Protein AF-A0A4W5JLY2-F1 (afdb_monomer_lite)

pLDDT: mean 89.88, std 10.63, range [46.69, 98.62]

Foldseek 3Di:
DVVVVLVVLLVVLLVVLVVLLVVVVVVPDDDLQVNLVVLVVSLCVSLVVDPALPSNLSSLLSSLLSLLVSCVPDALQDPSSLVSLLVSLLSNQLSLLPDDLVVLVDPPNVVSLVSLVVSCVSNVSNVRPSSVVSNVQSVCRTLCNDPLLVCLLVVHDDDLVSLQVVCVVDDLVSLLSNLVVCVVVVVLSSSLSSLVSQCVHPVRVVPLSSLLSNLVSCVSVVVLVVSLVSLLPDDLVSLLVSLVVCVVPHDPVSSVSSLCSNLVNCVVVVNPPNNVSSDD

Structure (mmCIF, N/CA/C/O backbone):
data_AF-A0A4W5JLY2-F1
#
_entry.id   AF-A0A4W5JLY2-F1
#
loop_
_atom_site.group_PD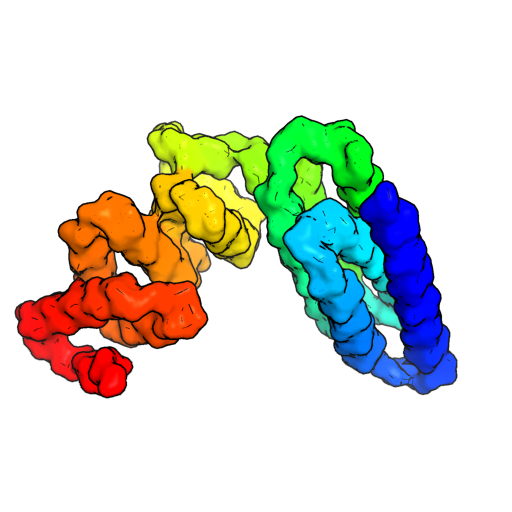B
_atom_site.id
_atom_site.type_symbol
_atom_site.label_atom_id
_atom_site.label_alt_id
_atom_site.label_comp_id
_atom_site.label_asym_id
_atom_site.label_entity_id
_atom_site.label_seq_id
_atom_site.pdbx_PDB_ins_code
_atom_site.Cartn_x
_atom_site.Cartn_y
_atom_site.Cartn_z
_atom_site.occupancy
_atom_site.B_iso_or_equiv
_atom_site.auth_seq_id
_atom_site.auth_comp_id
_atom_site.auth_asym_id
_atom_site.auth_atom_id
_atom_site.pdbx_PDB_model_num
ATOM 1 N N . MET A 1 1 ? 4.990 26.905 -14.737 1.00 46.69 1 MET A N 1
ATOM 2 C CA . MET A 1 1 ? 6.371 26.780 -14.214 1.00 46.69 1 MET A CA 1
ATOM 3 C C . MET A 1 1 ? 6.647 25.376 -13.681 1.00 46.69 1 MET A C 1
ATOM 5 O O . MET A 1 1 ? 7.629 24.805 -14.120 1.00 46.69 1 MET A O 1
ATOM 9 N N . ALA A 1 2 ? 5.760 24.778 -12.872 1.00 54.44 2 ALA A N 1
ATOM 10 C CA . ALA A 1 2 ? 5.936 23.411 -12.351 1.00 54.44 2 ALA A CA 1
ATOM 11 C C . ALA A 1 2 ? 5.952 22.284 -13.414 1.00 54.44 2 ALA A C 1
ATOM 13 O O . ALA A 1 2 ? 6.648 21.292 -13.234 1.00 54.44 2 ALA A O 1
ATOM 14 N N . GLU A 1 3 ? 5.225 22.417 -14.533 1.00 52.00 3 GLU A N 1
ATOM 15 C CA . GLU A 1 3 ? 5.226 21.377 -15.581 1.00 52.00 3 GLU A CA 1
ATOM 16 C C . GLU A 1 3 ? 6.574 21.248 -16.303 1.00 52.00 3 GLU A C 1
ATOM 18 O O . GLU A 1 3 ? 7.070 20.137 -16.447 1.00 52.00 3 GLU A O 1
ATOM 23 N N . GLY A 1 4 ? 7.206 22.365 -16.682 1.00 59.12 4 GLY A N 1
ATOM 24 C CA . GLY A 1 4 ? 8.502 22.340 -17.372 1.00 59.12 4 GLY A CA 1
ATOM 25 C C . GLY A 1 4 ? 9.659 21.863 -16.487 1.00 59.12 4 GLY A C 1
ATOM 26 O O . GLY A 1 4 ? 10.581 21.219 -16.972 1.00 59.12 4 GLY A O 1
ATOM 27 N N . GLU A 1 5 ? 9.593 22.134 -15.183 1.00 61.97 5 GLU A N 1
ATOM 28 C CA . GLU A 1 5 ? 10.567 21.642 -14.200 1.00 61.97 5 GLU A CA 1
ATOM 29 C C . GLU A 1 5 ? 10.391 20.139 -13.937 1.00 61.97 5 GLU A C 1
ATOM 31 O O . GLU A 1 5 ? 11.368 19.396 -13.879 1.00 61.97 5 GLU A O 1
ATOM 36 N N . SER A 1 6 ? 9.139 19.670 -13.881 1.00 65.50 6 SER A N 1
ATOM 37 C CA . SER A 1 6 ? 8.824 18.244 -13.781 1.00 65.50 6 SER A CA 1
ATOM 38 C C . SER A 1 6 ? 9.327 17.449 -14.982 1.00 65.50 6 SER A C 1
ATOM 40 O O . SER A 1 6 ? 9.791 16.327 -14.795 1.00 65.50 6 SER A O 1
ATOM 42 N N . ASP A 1 7 ? 9.222 17.989 -16.194 1.00 74.75 7 ASP A N 1
ATOM 43 C CA . ASP A 1 7 ? 9.614 17.259 -17.398 1.00 74.75 7 ASP A CA 1
ATOM 44 C C . ASP A 1 7 ? 11.154 17.159 -17.505 1.00 74.75 7 ASP A C 1
ATOM 46 O O . ASP A 1 7 ? 11.680 16.064 -17.716 1.00 74.75 7 ASP A O 1
ATOM 50 N N . LEU A 1 8 ? 11.886 18.242 -17.201 1.00 74.19 8 LEU A N 1
ATOM 51 C CA . LEU A 1 8 ? 13.358 18.245 -17.122 1.00 74.19 8 LEU A CA 1
ATOM 52 C C . LEU A 1 8 ? 13.903 17.254 -16.079 1.00 74.19 8 LEU A C 1
ATOM 54 O O . LEU A 1 8 ? 14.874 16.540 -16.336 1.00 74.19 8 LEU A O 1
ATOM 58 N N . GLU A 1 9 ? 13.272 17.182 -14.907 1.00 77.69 9 GLU A N 1
ATOM 59 C CA . GLU A 1 9 ? 13.649 16.225 -13.862 1.00 77.69 9 GLU A CA 1
ATOM 60 C C . GLU A 1 9 ? 13.391 14.773 -14.298 1.00 77.69 9 GLU A C 1
ATOM 62 O O . GLU A 1 9 ? 14.214 13.892 -14.038 1.00 77.69 9 GLU A O 1
ATOM 67 N N . THR A 1 10 ? 12.303 14.505 -15.032 1.00 83.06 10 THR A N 1
ATOM 68 C CA . THR A 1 10 ? 12.062 13.155 -15.569 1.00 83.06 10 THR A CA 1
ATOM 69 C C . THR A 1 10 ? 13.052 12.745 -16.658 1.00 83.06 10 THR A C 1
ATOM 71 O O . THR A 1 10 ? 13.355 11.556 -16.768 1.00 83.06 10 THR A O 1
ATOM 74 N N . ASP A 1 11 ? 13.583 13.691 -17.432 1.00 88.19 11 ASP A N 1
ATOM 75 C CA . ASP A 1 11 ? 14.614 13.410 -18.436 1.00 88.19 11 ASP A CA 1
ATOM 76 C C . ASP A 1 11 ? 15.971 13.131 -17.783 1.00 88.19 11 ASP A C 1
ATOM 78 O O . ASP A 1 11 ? 16.692 12.218 -18.193 1.00 88.19 11 ASP A O 1
ATOM 82 N N . ARG A 1 12 ? 16.291 13.844 -16.696 1.00 90.75 12 ARG A N 1
ATOM 83 C CA . ARG A 1 12 ? 17.472 13.549 -15.877 1.00 90.75 12 ARG A CA 1
ATOM 84 C C . ARG A 1 12 ? 17.417 12.137 -15.294 1.00 90.75 12 ARG A C 1
ATOM 86 O O . ARG A 1 12 ? 18.414 11.420 -15.353 1.00 90.75 12 ARG A O 1
ATOM 93 N N . LEU A 1 13 ? 16.267 11.732 -14.753 1.00 93.56 13 LEU A N 1
ATOM 94 C CA . LEU A 1 13 ? 16.073 10.368 -14.263 1.00 93.56 13 LEU A CA 1
ATOM 95 C C . LEU A 1 13 ? 16.274 9.332 -15.376 1.00 93.56 13 LEU A C 1
ATOM 97 O O . LEU A 1 13 ? 16.922 8.317 -15.139 1.00 93.56 13 LEU A O 1
ATOM 101 N N . GLU A 1 14 ? 15.727 9.563 -16.576 1.00 92.62 14 GLU A N 1
ATOM 102 C CA . GLU A 1 14 ? 15.905 8.636 -17.705 1.00 92.62 14 GLU A CA 1
ATOM 103 C C . GLU A 1 14 ? 17.389 8.439 -18.022 1.00 92.62 14 GLU A C 1
ATOM 105 O O . GLU A 1 14 ? 17.839 7.297 -18.097 1.00 92.62 14 GLU A O 1
ATOM 110 N N . LEU A 1 15 ? 18.168 9.522 -18.089 1.00 93.12 15 LEU A N 1
ATOM 111 C CA . LEU A 1 15 ? 19.606 9.447 -18.348 1.00 93.12 15 LEU A CA 1
ATOM 112 C C . LEU A 1 15 ? 20.362 8.662 -17.261 1.00 93.12 15 LEU A C 1
ATOM 114 O O . LEU A 1 15 ? 21.210 7.824 -17.577 1.00 93.12 15 LEU A O 1
ATOM 118 N N . GLU A 1 16 ? 20.064 8.911 -15.982 1.00 94.31 16 GLU A N 1
ATOM 119 C CA . GLU A 1 16 ? 20.691 8.204 -14.854 1.00 94.31 16 GLU A CA 1
ATOM 120 C C . GLU A 1 16 ? 20.346 6.699 -14.874 1.00 94.31 16 GLU A C 1
ATOM 122 O O . GLU A 1 16 ? 21.222 5.855 -14.671 1.00 94.31 16 GLU A O 1
ATOM 127 N N . LEU A 1 17 ? 19.097 6.344 -15.201 1.00 93.38 17 LEU A N 1
ATOM 128 C CA . LEU A 1 17 ? 18.647 4.953 -15.315 1.00 93.38 17 LEU A CA 1
ATOM 129 C C . LEU A 1 17 ? 19.216 4.229 -16.543 1.00 93.38 17 LEU A C 1
ATOM 131 O O . LEU A 1 17 ? 19.533 3.039 -16.460 1.00 93.38 17 LEU A O 1
ATOM 135 N N . GLU A 1 18 ? 19.353 4.916 -17.677 1.00 90.38 18 GLU A N 1
ATOM 136 C CA . GLU A 1 18 ? 19.996 4.374 -18.879 1.00 90.38 18 GLU A CA 1
ATOM 137 C C . GLU A 1 18 ? 21.483 4.122 -18.641 1.00 90.38 18 GLU A C 1
ATOM 139 O O . GLU A 1 18 ? 21.994 3.052 -18.973 1.00 90.38 18 GLU A O 1
ATOM 144 N N . THR A 1 19 ? 22.153 5.064 -17.980 1.00 90.50 19 THR A N 1
ATOM 145 C CA . THR A 1 19 ? 23.550 4.927 -17.563 1.00 90.50 19 THR A CA 1
ATOM 146 C C . THR A 1 19 ? 23.726 3.712 -16.648 1.00 90.50 19 THR A C 1
ATOM 148 O O . THR A 1 19 ? 24.573 2.858 -16.914 1.00 90.50 19 THR A O 1
ATOM 151 N N . LEU A 1 20 ? 22.874 3.571 -15.623 1.00 90.00 20 LEU A N 1
ATOM 152 C CA . LEU A 1 20 ? 22.865 2.408 -14.731 1.00 90.00 20 LEU A CA 1
ATOM 153 C C . LEU A 1 20 ? 22.683 1.091 -15.503 1.00 90.00 20 LEU A C 1
ATOM 155 O O . LEU A 1 20 ? 23.368 0.105 -15.221 1.00 90.00 20 LEU A O 1
ATOM 159 N N . TYR A 1 21 ? 21.775 1.066 -16.481 1.00 85.81 21 TYR A N 1
ATOM 160 C CA . TYR A 1 21 ? 21.529 -0.118 -17.301 1.00 85.81 21 TYR A CA 1
ATOM 161 C C . TYR A 1 21 ? 22.746 -0.505 -18.153 1.00 85.81 21 TYR A C 1
ATOM 163 O O . TYR A 1 21 ? 23.109 -1.681 -18.175 1.00 85.81 21 TYR A O 1
ATOM 171 N N . ILE A 1 22 ? 23.408 0.461 -18.801 1.00 84.88 22 ILE A N 1
ATOM 172 C CA . ILE A 1 22 ? 24.610 0.219 -19.617 1.00 84.88 22 ILE A CA 1
ATOM 173 C C . ILE A 1 22 ? 25.731 -0.373 -18.754 1.00 84.88 22 ILE A C 1
ATOM 175 O O . ILE A 1 22 ? 26.241 -1.448 -19.069 1.00 84.88 22 ILE A O 1
ATOM 179 N N . TYR A 1 23 ? 26.037 0.254 -17.612 1.00 80.25 23 TYR A N 1
ATOM 180 C CA . TYR A 1 23 ? 27.060 -0.245 -16.684 1.00 80.25 23 TYR A CA 1
ATOM 181 C C . TYR A 1 23 ? 26.763 -1.657 -16.168 1.00 80.25 23 TYR A C 1
ATOM 183 O O . TYR A 1 23 ? 27.670 -2.475 -16.016 1.00 80.25 23 TYR A O 1
ATOM 191 N N . SER A 1 24 ? 25.488 -1.960 -15.922 1.00 76.38 24 SER A N 1
ATOM 192 C CA . SER A 1 24 ? 25.065 -3.282 -15.451 1.00 76.38 24 SER A CA 1
ATOM 193 C C . SER A 1 24 ? 25.174 -4.363 -16.532 1.00 76.38 24 SER A C 1
ATOM 195 O O . SER A 1 24 ? 25.299 -5.543 -16.204 1.00 76.38 24 SER A O 1
ATOM 197 N N . ASN A 1 25 ? 25.112 -3.983 -17.812 1.00 70.25 25 ASN A N 1
ATOM 198 C CA . ASN A 1 25 ? 25.139 -4.912 -18.939 1.00 70.25 25 ASN A CA 1
ATOM 199 C C . ASN A 1 25 ? 26.569 -5.208 -19.432 1.00 70.25 25 ASN A C 1
ATOM 201 O O . ASN A 1 25 ? 26.859 -6.344 -19.806 1.00 70.25 25 ASN A O 1
ATOM 205 N N . ASP A 1 26 ? 27.478 -4.229 -19.369 1.00 64.31 26 ASP A N 1
ATOM 206 C CA . ASP A 1 26 ? 28.877 -4.390 -19.800 1.00 64.31 26 ASP A CA 1
ATOM 207 C C . ASP A 1 26 ? 29.695 -5.325 -18.882 1.00 64.31 26 ASP A C 1
ATOM 209 O O . ASP A 1 26 ? 30.667 -5.939 -19.322 1.00 64.31 26 ASP A O 1
ATOM 213 N N . ASN A 1 27 ? 29.273 -5.513 -17.626 1.00 57.69 27 ASN A N 1
ATOM 214 C CA . ASN A 1 27 ? 29.989 -6.317 -16.623 1.00 57.69 27 ASN A CA 1
ATOM 215 C C . ASN A 1 27 ? 29.629 -7.823 -16.584 1.00 57.69 27 ASN A C 1
ATOM 217 O O . ASN A 1 27 ? 30.070 -8.525 -15.681 1.00 57.69 27 ASN A O 1
ATOM 221 N N . CYS A 1 28 ? 28.891 -8.344 -17.574 1.00 50.62 28 CYS A N 1
ATOM 222 C CA . CYS A 1 28 ? 28.608 -9.773 -17.813 1.00 50.62 28 CYS A CA 1
ATOM 223 C C . CYS A 1 28 ? 28.054 -10.595 -16.608 1.00 50.62 28 CYS A C 1
ATOM 225 O O . CYS A 1 28 ? 28.766 -11.059 -15.722 1.00 50.62 28 CYS A O 1
ATOM 227 N N . SER A 1 29 ? 26.756 -10.924 -16.673 1.00 50.03 29 SER A N 1
ATOM 228 C CA . SER A 1 29 ? 26.028 -11.999 -15.948 1.00 50.03 29 SER A CA 1
ATOM 229 C C . SER A 1 29 ? 25.720 -11.883 -14.444 1.00 50.03 29 SER A C 1
ATOM 231 O O . SER A 1 29 ? 24.894 -12.653 -13.954 1.00 50.03 29 SER A O 1
ATOM 233 N N . VAL A 1 30 ? 26.246 -10.913 -13.701 1.00 55.66 30 VAL A N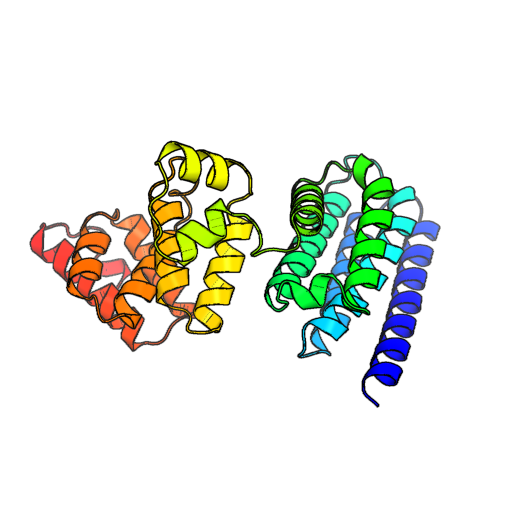 1
ATOM 234 C CA . VAL A 1 30 ? 25.866 -10.693 -12.290 1.00 55.66 30 VAL A CA 1
ATOM 235 C C . VAL A 1 30 ? 25.853 -9.179 -12.095 1.00 55.66 30 VAL A C 1
ATOM 237 O O . VAL A 1 30 ? 26.884 -8.554 -12.259 1.00 55.66 30 VAL A O 1
ATOM 240 N N . GLN A 1 31 ? 24.723 -8.497 -11.894 1.00 77.81 31 GLN A N 1
ATOM 241 C CA . GLN A 1 31 ? 24.113 -8.332 -10.575 1.00 77.81 31 GLN A CA 1
ATOM 242 C C . GLN A 1 31 ? 22.670 -7.777 -10.709 1.00 77.81 31 GLN A C 1
ATOM 244 O O . GLN A 1 31 ? 22.424 -6.591 -10.496 1.00 77.81 31 GLN A O 1
ATOM 249 N N . SER A 1 32 ? 21.663 -8.613 -10.992 1.00 88.31 32 SER A N 1
ATOM 250 C CA . SER A 1 32 ? 20.253 -8.156 -10.940 1.00 88.31 32 SER A CA 1
ATOM 251 C C . SER A 1 32 ? 19.895 -7.510 -9.593 1.00 88.31 32 SER A C 1
ATOM 253 O O . SER A 1 32 ? 19.085 -6.589 -9.540 1.00 88.31 32 SER A O 1
ATOM 255 N N . LYS A 1 33 ? 20.556 -7.953 -8.515 1.00 90.56 33 LYS A N 1
ATOM 256 C CA . LYS A 1 33 ? 20.482 -7.360 -7.178 1.00 90.56 33 LYS A CA 1
ATOM 257 C C . LYS A 1 33 ? 20.993 -5.919 -7.127 1.00 90.56 33 LYS A C 1
ATOM 259 O O . LYS A 1 33 ? 20.307 -5.074 -6.567 1.00 90.56 33 LYS A O 1
ATOM 264 N N . GLU A 1 34 ? 22.179 -5.656 -7.673 1.00 90.94 34 GLU A N 1
ATOM 265 C CA . GLU A 1 34 ? 22.791 -4.321 -7.651 1.00 90.94 34 GLU A CA 1
ATOM 266 C C . GLU A 1 34 ? 22.001 -3.368 -8.537 1.00 90.94 34 GLU A C 1
ATOM 268 O O . GLU A 1 34 ? 21.570 -2.326 -8.054 1.00 90.94 34 GLU A O 1
ATOM 273 N N . TYR A 1 35 ? 21.669 -3.793 -9.761 1.00 92.62 35 TYR A N 1
ATOM 274 C CA . TYR A 1 35 ? 20.807 -3.016 -10.648 1.00 92.62 35 TYR A CA 1
ATOM 275 C C . TYR A 1 35 ? 19.481 -2.653 -9.972 1.00 92.62 35 TYR A C 1
ATOM 277 O O . TYR A 1 35 ? 19.129 -1.481 -9.914 1.00 92.62 35 TYR A O 1
ATOM 285 N N . CYS A 1 36 ? 18.747 -3.631 -9.421 1.00 94.81 36 CYS A N 1
ATOM 286 C CA . CYS A 1 36 ? 17.454 -3.356 -8.787 1.00 94.81 36 CYS A CA 1
ATOM 287 C C . CYS A 1 36 ? 17.595 -2.501 -7.517 1.00 94.81 36 CYS A C 1
ATOM 289 O O . CYS A 1 36 ? 16.729 -1.673 -7.257 1.00 94.81 36 CYS A O 1
ATOM 291 N N . SER A 1 37 ? 18.667 -2.679 -6.737 1.00 94.38 37 SER A N 1
ATOM 292 C CA . SER A 1 37 ? 18.953 -1.847 -5.561 1.00 94.38 37 SER A CA 1
ATOM 293 C C . SER A 1 37 ? 19.187 -0.392 -5.957 1.00 94.38 37 SER A C 1
ATOM 295 O O . SER A 1 37 ? 18.512 0.498 -5.443 1.00 94.38 37 SER A O 1
ATOM 297 N N . GLU A 1 38 ? 20.117 -0.143 -6.880 1.00 95.00 38 GLU A N 1
ATOM 298 C CA . GLU A 1 38 ? 20.449 1.215 -7.317 1.00 95.00 38 GLU A CA 1
ATOM 299 C C . GLU A 1 38 ? 19.290 1.860 -8.076 1.00 95.00 38 GLU A C 1
ATOM 301 O O . GLU A 1 38 ? 18.998 3.035 -7.866 1.00 95.00 38 GLU A O 1
ATOM 306 N N . PHE A 1 39 ? 18.549 1.079 -8.866 1.00 96.31 39 PHE A N 1
ATOM 307 C CA . PHE A 1 39 ? 17.302 1.519 -9.480 1.00 96.31 39 PHE A CA 1
ATOM 308 C C . PHE A 1 39 ? 16.318 2.037 -8.423 1.00 96.31 39 PHE A C 1
ATOM 310 O O . PHE A 1 39 ? 15.844 3.165 -8.538 1.00 96.31 39 PHE A O 1
ATOM 317 N N . CYS A 1 40 ? 16.029 1.252 -7.378 1.00 96.75 40 CYS A N 1
ATOM 318 C CA . CYS A 1 40 ? 15.093 1.660 -6.330 1.00 96.75 40 CYS A CA 1
ATOM 319 C C . CYS A 1 40 ? 15.560 2.932 -5.611 1.00 96.75 40 CYS A C 1
ATOM 321 O O . CYS A 1 40 ? 14.752 3.839 -5.429 1.00 96.75 40 CYS A O 1
ATOM 323 N N . LYS A 1 41 ? 16.853 3.035 -5.270 1.00 96.25 41 LYS A N 1
ATOM 324 C CA . LYS A 1 41 ? 17.424 4.231 -4.624 1.00 96.25 41 LYS A CA 1
ATOM 325 C C . LYS A 1 41 ? 17.284 5.480 -5.489 1.00 96.25 41 LYS A C 1
ATOM 327 O O . LYS A 1 41 ? 16.894 6.531 -4.989 1.00 96.25 41 LYS A O 1
ATOM 332 N N . LEU A 1 42 ? 17.591 5.380 -6.785 1.00 96.56 42 LEU A N 1
ATOM 333 C CA . LEU A 1 42 ? 17.441 6.503 -7.711 1.00 96.56 42 LEU A CA 1
ATOM 334 C C . LEU A 1 42 ? 15.979 6.937 -7.794 1.00 96.56 42 LEU A C 1
ATOM 336 O O . LEU A 1 42 ? 15.679 8.118 -7.634 1.00 96.56 42 LEU A O 1
ATOM 340 N N . VAL A 1 43 ? 15.060 5.989 -7.987 1.00 97.00 43 VAL A N 1
ATOM 341 C CA . VAL A 1 43 ? 13.626 6.295 -8.045 1.00 97.00 43 VAL A CA 1
ATOM 342 C C . VAL A 1 43 ? 13.164 6.977 -6.760 1.00 97.00 43 VAL A C 1
ATOM 344 O O . VAL A 1 43 ? 12.516 8.014 -6.849 1.00 97.00 43 VAL A O 1
ATOM 347 N N . GLU A 1 44 ? 13.556 6.467 -5.592 1.00 96.12 44 GLU A N 1
ATOM 348 C CA . GLU A 1 44 ? 13.229 7.052 -4.289 1.00 96.12 44 GLU A CA 1
ATOM 349 C C . GLU A 1 44 ? 13.715 8.505 -4.179 1.00 96.12 44 GLU A C 1
ATOM 351 O O . GLU A 1 44 ? 12.913 9.400 -3.902 1.00 96.12 44 GLU A O 1
ATOM 356 N N . VAL A 1 45 ? 14.986 8.771 -4.505 1.00 95.81 45 VAL A N 1
ATOM 357 C CA . VAL A 1 45 ? 15.569 10.124 -4.499 1.00 95.81 45 VAL A CA 1
ATOM 358 C C . VAL A 1 45 ? 14.797 11.073 -5.413 1.00 95.81 45 VAL A C 1
ATOM 360 O O . VAL A 1 45 ? 14.499 12.199 -5.016 1.00 95.81 45 VAL A O 1
ATOM 363 N N . HIS A 1 46 ? 14.467 10.643 -6.632 1.00 95.25 46 HIS A N 1
ATOM 364 C CA . HIS A 1 46 ? 13.747 11.479 -7.594 1.00 95.25 46 HIS A CA 1
ATOM 365 C C . HIS A 1 46 ? 12.283 11.690 -7.195 1.00 95.25 46 HIS A C 1
ATOM 367 O O . HIS A 1 46 ? 11.770 12.796 -7.346 1.00 95.25 46 HIS A O 1
ATOM 373 N N . THR A 1 47 ? 11.611 10.685 -6.624 1.00 94.56 47 THR A N 1
ATOM 374 C CA . THR A 1 47 ? 10.247 10.853 -6.091 1.00 94.56 47 THR A CA 1
ATOM 375 C C . THR A 1 47 ? 10.205 11.752 -4.857 1.00 94.56 47 THR A C 1
ATOM 377 O O . THR A 1 47 ? 9.284 12.557 -4.734 1.00 94.56 47 THR A O 1
ATOM 380 N N . GLY A 1 48 ? 11.211 11.676 -3.979 1.00 93.12 48 GLY A N 1
ATOM 381 C CA . GLY A 1 48 ? 11.284 12.443 -2.731 1.00 93.12 48 GLY A CA 1
ATOM 382 C C . GLY A 1 48 ? 11.515 13.945 -2.923 1.00 93.12 48 GLY A C 1
ATOM 383 O O . GLY A 1 48 ? 11.272 14.728 -2.008 1.00 93.12 48 GLY A O 1
ATOM 384 N N . ARG A 1 49 ? 11.929 14.375 -4.123 1.00 93.81 49 ARG A N 1
ATOM 385 C CA . ARG A 1 49 ? 12.005 15.803 -4.495 1.00 93.81 49 ARG A CA 1
ATOM 386 C C . ARG A 1 49 ? 10.630 16.456 -4.608 1.00 93.81 49 ARG A C 1
ATOM 388 O O . ARG A 1 49 ? 10.525 17.677 -4.537 1.00 93.81 49 ARG A O 1
ATOM 395 N N . TRP A 1 50 ? 9.582 15.655 -4.773 1.00 92.94 50 TRP A N 1
ATOM 396 C CA . TRP A 1 50 ? 8.222 16.123 -4.982 1.00 92.94 50 TRP A CA 1
ATOM 397 C C . TRP A 1 50 ? 7.366 15.860 -3.748 1.00 92.94 50 TRP A C 1
ATOM 399 O O . TRP A 1 50 ? 7.399 14.779 -3.174 1.00 92.94 50 TRP A O 1
ATOM 409 N N . GLN A 1 51 ? 6.559 16.853 -3.379 1.00 90.31 51 GLN A N 1
ATOM 410 C CA . GLN A 1 51 ? 5.606 16.774 -2.262 1.00 90.31 51 GLN A CA 1
ATOM 411 C C . GLN A 1 51 ? 4.160 16.555 -2.734 1.00 90.31 51 GLN A C 1
ATOM 413 O O . GLN A 1 51 ? 3.234 16.542 -1.931 1.00 90.31 51 GLN A O 1
ATOM 418 N N . VAL A 1 52 ? 3.953 16.440 -4.050 1.00 93.12 52 VAL A N 1
ATOM 419 C CA . VAL A 1 52 ? 2.632 16.333 -4.677 1.00 93.12 52 VAL A CA 1
ATOM 420 C C . VAL A 1 52 ? 2.524 15.053 -5.521 1.00 93.12 52 VAL A C 1
ATOM 422 O O . VAL A 1 52 ? 3.478 14.731 -6.238 1.00 93.12 52 VAL A O 1
ATOM 425 N N . PRO A 1 53 ? 1.367 14.357 -5.520 1.00 94.88 53 PRO A N 1
ATOM 426 C CA . PRO A 1 53 ? 1.258 13.011 -6.095 1.00 94.88 53 PRO A CA 1
ATOM 427 C C . PRO A 1 53 ? 1.484 12.924 -7.608 1.00 94.88 53 PRO A C 1
ATOM 429 O O . PRO A 1 53 ? 2.051 11.954 -8.109 1.00 94.88 53 PRO A O 1
ATOM 432 N N . LEU A 1 54 ? 1.046 13.931 -8.369 1.00 95.12 54 LEU A N 1
ATOM 433 C CA . LEU A 1 54 ? 1.071 13.862 -9.831 1.00 95.12 54 LEU A CA 1
ATOM 434 C C . LEU A 1 54 ? 2.500 13.919 -10.416 1.00 95.12 54 LEU A C 1
ATOM 436 O O . LEU A 1 54 ? 2.829 13.056 -11.235 1.00 95.12 54 LEU A O 1
ATOM 440 N N . PRO A 1 55 ? 3.389 14.843 -9.996 1.00 94.75 55 PRO A N 1
ATOM 441 C CA . PRO A 1 55 ? 4.810 14.776 -10.346 1.00 94.75 55 PRO A CA 1
ATOM 442 C C . PRO A 1 55 ? 5.498 13.477 -9.907 1.00 94.75 55 PRO A C 1
ATOM 444 O O . PRO A 1 55 ? 6.267 12.908 -10.680 1.00 94.75 55 PRO A O 1
ATOM 447 N N . GLN A 1 56 ? 5.169 12.943 -8.725 1.00 96.31 56 GLN A N 1
ATOM 448 C CA . GLN A 1 56 ? 5.697 11.645 -8.283 1.00 96.31 56 GLN A CA 1
ATOM 449 C C . GLN A 1 56 ? 5.260 10.511 -9.225 1.00 96.31 56 GLN A C 1
ATOM 451 O O . GLN A 1 56 ? 6.079 9.688 -9.631 1.00 96.31 56 GLN A O 1
ATOM 456 N N . LEU A 1 57 ? 4.002 10.503 -9.678 1.00 96.69 57 LEU A N 1
ATOM 457 C CA . LEU A 1 57 ? 3.525 9.542 -10.678 1.00 96.69 57 LEU A CA 1
ATOM 458 C C . LEU A 1 57 ? 4.207 9.704 -12.042 1.00 96.69 57 LEU A C 1
ATOM 460 O O . LEU A 1 57 ? 4.432 8.703 -12.725 1.00 96.69 57 LEU A O 1
ATOM 464 N N . LYS A 1 58 ? 4.573 10.926 -12.454 1.00 95.94 58 LYS A N 1
ATOM 465 C CA . LYS A 1 58 ? 5.380 11.143 -13.670 1.00 95.94 58 LYS A CA 1
ATOM 466 C C . LYS A 1 58 ? 6.773 10.514 -13.535 1.00 95.94 58 LYS A C 1
ATOM 468 O O . LYS A 1 58 ? 7.224 9.837 -14.461 1.00 95.94 58 LYS A O 1
ATOM 473 N N . VAL A 1 59 ? 7.412 10.669 -12.374 1.00 96.75 59 VAL A N 1
ATOM 474 C CA . VAL A 1 59 ? 8.684 10.007 -12.039 1.00 96.75 59 VAL A CA 1
ATOM 475 C C . VAL A 1 59 ? 8.530 8.484 -12.106 1.00 96.75 59 VAL A C 1
ATOM 477 O O . VAL A 1 59 ? 9.266 7.823 -12.843 1.00 96.75 59 VAL A O 1
ATOM 480 N N . LEU A 1 60 ? 7.518 7.919 -11.439 1.00 97.62 60 LEU A N 1
ATOM 481 C CA . LEU A 1 60 ? 7.267 6.474 -11.458 1.00 97.62 60 LEU A CA 1
ATOM 482 C C . LEU A 1 60 ? 6.925 5.944 -12.860 1.00 97.62 60 LEU A C 1
ATOM 484 O O . LEU A 1 60 ? 7.347 4.845 -13.224 1.00 97.62 60 LEU A O 1
ATOM 488 N N . ARG A 1 61 ? 6.209 6.717 -13.688 1.00 97.25 61 ARG A N 1
ATOM 489 C CA . ARG A 1 61 ? 5.945 6.389 -15.102 1.00 97.25 61 ARG A CA 1
ATOM 490 C C . ARG A 1 61 ? 7.245 6.211 -15.874 1.00 97.25 61 ARG A C 1
ATOM 492 O O . ARG A 1 61 ? 7.392 5.226 -16.608 1.00 97.25 61 ARG A O 1
ATOM 499 N N . LYS A 1 62 ? 8.172 7.162 -15.735 1.00 96.75 62 LYS A N 1
ATOM 500 C CA . LYS A 1 62 ? 9.469 7.099 -16.413 1.00 96.75 62 LYS A CA 1
ATOM 501 C C . LYS A 1 62 ? 10.295 5.925 -15.888 1.00 96.75 62 LYS A C 1
ATOM 503 O O . LYS A 1 62 ? 10.780 5.128 -16.692 1.00 96.75 62 LYS A O 1
ATOM 508 N N . ALA A 1 63 ? 10.351 5.758 -14.568 1.00 97.56 63 ALA A N 1
ATOM 509 C CA . ALA A 1 63 ? 11.032 4.649 -13.910 1.00 97.56 63 ALA A CA 1
ATOM 510 C C . ALA A 1 63 ? 10.538 3.285 -14.416 1.00 97.56 63 ALA A C 1
ATOM 512 O O . ALA A 1 63 ? 11.336 2.467 -14.867 1.00 97.56 63 ALA A O 1
ATOM 513 N N . LEU A 1 64 ? 9.220 3.062 -14.438 1.00 97.88 64 LEU A N 1
ATOM 514 C CA . LEU A 1 64 ? 8.612 1.823 -14.928 1.00 97.88 64 LEU A CA 1
ATOM 515 C C . LEU A 1 64 ? 8.924 1.571 -16.409 1.00 97.88 64 LEU A C 1
ATOM 517 O O . LEU A 1 64 ? 9.185 0.433 -16.805 1.00 97.88 64 LEU A O 1
ATOM 521 N N . THR A 1 65 ? 8.920 2.624 -17.230 1.00 96.88 65 THR A N 1
ATOM 522 C CA . THR A 1 65 ? 9.249 2.524 -18.659 1.00 96.88 65 THR A CA 1
ATOM 523 C C . THR A 1 65 ? 10.699 2.082 -18.857 1.00 96.88 65 THR A C 1
ATOM 525 O O . THR A 1 65 ? 10.949 1.146 -19.620 1.00 96.88 65 THR A O 1
ATOM 528 N N . CYS A 1 66 ? 11.643 2.692 -18.136 1.00 95.44 66 CYS A N 1
ATOM 529 C CA . CYS A 1 66 ? 13.062 2.327 -18.178 1.00 95.44 66 CYS A CA 1
ATOM 530 C C . CYS A 1 66 ? 13.288 0.906 -17.646 1.00 95.44 66 CYS A C 1
ATOM 532 O O . CYS A 1 66 ? 13.927 0.086 -18.305 1.00 95.44 66 CYS A O 1
ATOM 534 N N . PHE A 1 67 ? 12.666 0.569 -16.515 1.00 96.00 67 PHE A N 1
ATOM 535 C CA . PHE A 1 67 ? 12.745 -0.759 -15.911 1.00 96.00 67 PHE A CA 1
ATOM 536 C C . PHE A 1 67 ? 12.210 -1.850 -16.850 1.00 96.00 67 PHE A C 1
ATOM 538 O O . PHE A 1 67 ? 12.791 -2.924 -16.985 1.00 96.00 67 PHE A O 1
ATOM 545 N N . THR A 1 68 ? 11.139 -1.561 -17.593 1.00 96.12 68 THR A N 1
ATOM 546 C CA . THR A 1 68 ? 10.592 -2.479 -18.605 1.00 96.12 68 THR A CA 1
ATOM 547 C C . THR A 1 68 ? 11.574 -2.748 -19.750 1.00 96.12 68 THR A C 1
ATOM 549 O O . THR A 1 68 ? 11.571 -3.841 -20.314 1.00 96.12 68 THR A O 1
ATOM 552 N N . ARG A 1 69 ? 12.415 -1.772 -20.121 1.00 93.19 69 ARG A N 1
ATOM 553 C CA . ARG A 1 69 ? 13.481 -1.977 -21.118 1.00 93.19 69 ARG A CA 1
ATOM 554 C C . ARG A 1 69 ? 14.594 -2.850 -20.532 1.00 93.19 69 ARG A C 1
ATOM 556 O O . ARG A 1 69 ? 14.986 -3.823 -21.168 1.00 93.19 69 ARG A O 1
ATOM 563 N N . ALA A 1 70 ? 15.035 -2.544 -19.314 1.00 91.25 70 ALA A N 1
ATOM 564 C CA . ALA A 1 70 ? 16.143 -3.238 -18.663 1.00 91.25 70 ALA A CA 1
ATOM 565 C C . ALA A 1 70 ? 15.837 -4.703 -18.314 1.00 91.25 70 ALA A C 1
ATOM 567 O O . ALA A 1 70 ? 16.682 -5.582 -18.462 1.00 91.25 70 ALA A O 1
ATOM 568 N N . THR A 1 71 ? 14.600 -4.992 -17.905 1.00 91.00 71 THR A N 1
ATOM 569 C CA . THR A 1 71 ? 14.174 -6.339 -17.482 1.00 91.00 71 THR A CA 1
ATOM 570 C C . THR A 1 71 ? 14.207 -7.396 -18.578 1.00 91.00 71 THR A C 1
ATOM 572 O O . THR A 1 71 ? 14.195 -8.586 -18.274 1.00 91.00 71 THR A O 1
ATOM 575 N N . VAL A 1 72 ? 14.323 -7.000 -19.850 1.00 89.88 72 VAL A N 1
ATOM 576 C CA . VAL A 1 72 ? 14.514 -7.939 -20.964 1.00 89.88 72 VAL A CA 1
ATOM 577 C C . VAL A 1 72 ? 15.771 -8.796 -20.764 1.00 89.88 72 VAL A C 1
ATOM 579 O O . VAL A 1 72 ? 15.750 -9.970 -21.131 1.00 89.88 72 VAL A O 1
ATOM 582 N N . ALA A 1 73 ? 16.811 -8.241 -20.132 1.00 88.31 73 ALA A N 1
ATOM 583 C CA . ALA A 1 73 ? 18.075 -8.918 -19.855 1.00 88.31 73 ALA A CA 1
ATOM 584 C C . ALA A 1 73 ? 18.016 -9.920 -18.681 1.00 88.31 73 ALA A C 1
ATOM 586 O O . ALA A 1 73 ? 18.974 -10.665 -18.477 1.00 88.31 73 ALA A O 1
ATOM 587 N N . TYR A 1 74 ? 16.920 -9.965 -17.910 1.00 89.19 74 TYR A N 1
ATOM 588 C CA . TYR A 1 74 ? 16.801 -10.821 -16.725 1.00 89.19 74 TYR A CA 1
ATOM 589 C C . TYR A 1 74 ? 15.836 -12.009 -16.930 1.00 89.19 74 TYR A C 1
ATOM 591 O O . TYR A 1 74 ? 14.895 -11.924 -17.729 1.00 89.19 74 TYR A O 1
ATOM 599 N N . PRO A 1 75 ? 16.036 -13.126 -16.197 1.00 91.69 75 PRO A N 1
ATOM 600 C CA . PRO A 1 75 ? 15.104 -14.255 -16.181 1.00 91.69 75 PRO A CA 1
ATOM 601 C C . PRO A 1 75 ? 13.709 -13.889 -15.653 1.00 91.69 75 PRO A C 1
ATOM 603 O O . PRO A 1 75 ? 13.556 -12.978 -14.835 1.00 91.69 75 PRO A O 1
ATOM 606 N N . ASP A 1 76 ? 12.694 -14.645 -16.076 1.00 93.56 76 ASP A N 1
ATOM 607 C CA . ASP A 1 76 ? 11.290 -14.463 -15.670 1.00 93.56 76 ASP A CA 1
ATOM 608 C C . ASP A 1 76 ? 11.111 -14.562 -14.149 1.00 93.56 76 ASP A C 1
ATOM 610 O O . ASP A 1 76 ? 10.370 -13.781 -13.558 1.00 93.56 76 ASP A O 1
ATOM 614 N N . ASP A 1 77 ? 11.824 -15.489 -13.515 1.00 92.56 77 ASP A N 1
ATOM 615 C CA . ASP A 1 77 ? 11.766 -15.822 -12.092 1.00 92.56 77 ASP A CA 1
ATOM 616 C C . ASP A 1 77 ? 12.775 -15.040 -11.230 1.00 92.56 77 ASP A C 1
ATOM 618 O O . ASP A 1 77 ? 12.985 -15.358 -10.056 1.00 92.56 77 ASP A O 1
ATOM 622 N N . CYS A 1 78 ? 13.389 -13.984 -11.778 1.00 93.75 78 CYS A N 1
ATOM 623 C CA . CYS A 1 78 ? 14.351 -13.167 -11.048 1.00 93.75 78 CYS A CA 1
ATOM 624 C C . CYS A 1 78 ? 13.710 -12.473 -9.830 1.00 93.75 78 CYS A C 1
ATOM 626 O O . CYS A 1 78 ? 12.946 -11.515 -9.958 1.00 93.75 78 CYS A O 1
ATOM 628 N N . GLN A 1 79 ? 14.087 -12.910 -8.624 1.00 94.50 79 GLN A N 1
ATOM 629 C CA . GLN A 1 79 ? 13.522 -12.401 -7.368 1.00 94.50 79 GLN A CA 1
ATOM 630 C C . GLN A 1 79 ? 13.762 -10.900 -7.157 1.00 94.50 79 GLN A C 1
ATOM 632 O O . GLN A 1 79 ? 12.857 -10.199 -6.709 1.00 94.50 79 GLN A O 1
ATOM 637 N N . HIS A 1 80 ? 14.943 -10.386 -7.517 1.00 95.06 80 HIS A N 1
ATOM 638 C CA . HIS A 1 80 ? 15.270 -8.961 -7.373 1.00 95.06 80 HIS A CA 1
ATOM 639 C C . HIS A 1 80 ? 14.368 -8.081 -8.247 1.00 95.06 80 HIS A C 1
ATOM 641 O O . HIS A 1 80 ? 13.854 -7.063 -7.783 1.00 95.06 80 HIS A O 1
ATOM 647 N N . VAL A 1 81 ? 14.102 -8.524 -9.482 1.00 95.81 81 VAL A N 1
ATOM 648 C CA . VAL A 1 81 ? 13.167 -7.857 -10.395 1.00 95.81 81 VAL A CA 1
ATOM 649 C C . VAL A 1 81 ? 11.751 -7.902 -9.829 1.00 95.81 81 VAL A C 1
ATOM 651 O O . VAL A 1 81 ? 11.078 -6.876 -9.768 1.00 95.81 81 VAL A O 1
ATOM 654 N N . CYS A 1 82 ? 11.303 -9.066 -9.352 1.00 96.50 82 CYS A N 1
ATOM 655 C CA . CYS A 1 82 ? 9.988 -9.212 -8.731 1.00 96.50 82 CYS A CA 1
ATOM 656 C C . CYS A 1 82 ? 9.816 -8.321 -7.492 1.00 96.50 82 CYS A C 1
ATOM 658 O O . CYS A 1 82 ? 8.735 -7.766 -7.292 1.00 96.50 82 CYS A O 1
ATOM 660 N N . TYR A 1 83 ? 10.858 -8.148 -6.679 1.00 96.88 83 TYR A N 1
ATOM 661 C CA . TYR A 1 83 ? 10.831 -7.241 -5.535 1.00 96.88 83 TYR A CA 1
ATOM 662 C C . TYR A 1 83 ? 10.691 -5.779 -5.979 1.00 96.88 83 TYR A C 1
ATOM 664 O O . TYR A 1 83 ? 9.765 -5.097 -5.541 1.00 96.88 83 TYR A O 1
ATOM 672 N N . ALA A 1 84 ? 11.534 -5.321 -6.910 1.00 97.50 84 ALA A N 1
ATOM 673 C CA . ALA A 1 84 ? 11.470 -3.955 -7.430 1.00 97.50 84 ALA A CA 1
ATOM 674 C C . ALA A 1 84 ? 10.114 -3.649 -8.096 1.00 97.50 84 ALA A C 1
ATOM 676 O O . ALA A 1 84 ? 9.540 -2.586 -7.867 1.00 97.50 84 ALA A O 1
ATOM 677 N N . LEU A 1 85 ? 9.544 -4.604 -8.843 1.00 97.88 85 LEU A N 1
ATOM 678 C CA . LEU A 1 85 ? 8.191 -4.484 -9.402 1.00 97.88 85 LEU A CA 1
ATOM 679 C C . LEU A 1 85 ? 7.108 -4.383 -8.328 1.00 97.88 85 LEU A C 1
ATOM 681 O O . LEU A 1 85 ? 6.157 -3.627 -8.508 1.00 97.88 85 LEU A O 1
ATOM 685 N N . SER A 1 86 ? 7.237 -5.141 -7.235 1.00 98.31 86 SER A N 1
ATOM 686 C CA . SER A 1 86 ? 6.297 -5.065 -6.111 1.00 98.31 86 SER A CA 1
ATOM 687 C C . SER A 1 86 ? 6.327 -3.675 -5.485 1.00 98.31 86 SER A C 1
ATOM 689 O O . SER A 1 86 ? 5.273 -3.070 -5.317 1.00 98.31 86 SER A O 1
ATOM 691 N N . SER A 1 87 ? 7.531 -3.157 -5.222 1.00 97.81 87 SER A N 1
ATOM 692 C CA . SER A 1 87 ? 7.736 -1.814 -4.673 1.00 97.81 87 SER A CA 1
ATOM 693 C C . SER A 1 87 ? 7.133 -0.740 -5.583 1.00 97.81 87 SER A C 1
ATOM 695 O O . SER A 1 87 ? 6.246 -0.005 -5.159 1.00 97.81 87 SER A O 1
ATOM 697 N N . LEU A 1 88 ? 7.491 -0.739 -6.875 1.00 98.00 88 LEU A N 1
ATOM 698 C CA . LEU A 1 88 ? 6.925 0.194 -7.856 1.00 98.00 88 LEU A CA 1
ATOM 699 C C . LEU A 1 88 ? 5.395 0.126 -7.908 1.00 98.00 88 LEU A C 1
ATOM 701 O O . LEU A 1 88 ? 4.741 1.164 -7.931 1.00 98.00 88 LEU A O 1
ATOM 705 N N . ALA A 1 89 ? 4.813 -1.076 -7.946 1.00 98.44 89 ALA A N 1
ATOM 706 C CA . ALA A 1 89 ? 3.364 -1.238 -8.003 1.00 98.44 89 ALA A CA 1
ATOM 707 C C . ALA A 1 89 ? 2.678 -0.633 -6.768 1.00 98.44 89 ALA A C 1
ATOM 709 O O . ALA A 1 89 ? 1.695 0.093 -6.913 1.00 98.44 89 ALA A O 1
ATOM 710 N N . LEU A 1 90 ? 3.206 -0.893 -5.570 1.00 98.50 90 LEU A N 1
ATOM 711 C CA . LEU A 1 90 ? 2.659 -0.339 -4.333 1.00 98.50 90 LEU A CA 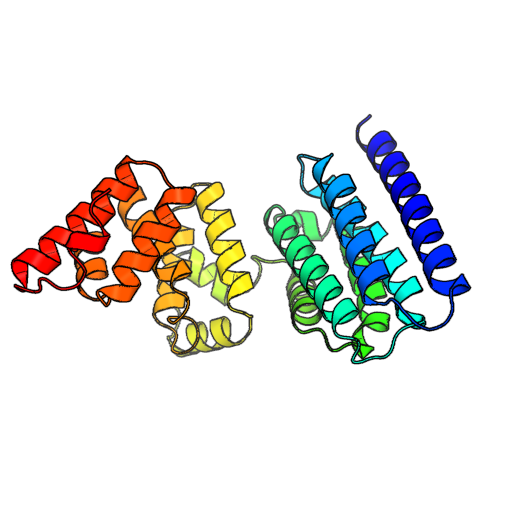1
ATOM 712 C C . LEU A 1 90 ? 2.799 1.189 -4.284 1.00 98.50 90 LEU A C 1
ATOM 714 O O . LEU A 1 90 ? 1.811 1.850 -3.980 1.00 98.50 90 LEU A O 1
ATOM 718 N N . SER A 1 91 ? 3.937 1.757 -4.701 1.00 98.19 91 SER A N 1
ATOM 719 C CA . SER A 1 91 ? 4.101 3.217 -4.806 1.00 98.19 91 SER A CA 1
ATOM 720 C C . SER A 1 91 ? 3.137 3.842 -5.823 1.00 98.19 91 SER A C 1
ATOM 722 O O . SER A 1 91 ? 2.553 4.890 -5.564 1.00 98.19 91 SER A O 1
ATOM 724 N N . PHE A 1 92 ? 2.905 3.191 -6.971 1.00 98.06 92 PHE A N 1
ATOM 725 C CA . PHE A 1 92 ? 1.879 3.630 -7.925 1.00 98.06 92 PHE A CA 1
ATOM 726 C C . PHE A 1 92 ? 0.491 3.649 -7.285 1.00 98.06 92 PHE A C 1
ATOM 728 O O . PHE A 1 92 ? -0.253 4.609 -7.467 1.00 98.06 92 PHE A O 1
ATOM 735 N N . PHE A 1 93 ? 0.130 2.589 -6.559 1.00 98.62 93 PHE A N 1
ATOM 736 C CA . PHE A 1 93 ? -1.162 2.507 -5.890 1.00 98.62 93 PHE A CA 1
ATOM 737 C C . PHE A 1 93 ? -1.334 3.585 -4.827 1.00 98.62 93 PHE A C 1
ATOM 739 O O . PHE A 1 93 ? -2.356 4.260 -4.831 1.00 98.62 93 PHE A O 1
ATOM 746 N N . GLU A 1 94 ? -0.338 3.769 -3.964 1.00 97.75 94 GLU A N 1
ATOM 747 C CA . GLU A 1 94 ? -0.362 4.769 -2.900 1.00 97.75 94 GLU A CA 1
ATOM 748 C C . GLU A 1 94 ? -0.588 6.179 -3.456 1.00 97.75 94 GLU A C 1
ATOM 750 O O . GLU A 1 94 ? -1.478 6.890 -2.996 1.00 97.75 94 GLU A O 1
ATOM 755 N N . LEU A 1 95 ? 0.125 6.553 -4.522 1.00 97.94 95 LEU A N 1
ATOM 756 C CA . LEU A 1 95 ? -0.075 7.849 -5.170 1.00 97.94 95 LEU A CA 1
ATOM 757 C C . LEU A 1 95 ? -1.436 7.958 -5.865 1.00 97.94 95 LEU A C 1
ATOM 759 O O . LEU A 1 95 ? -2.033 9.031 -5.877 1.00 97.94 95 LEU A O 1
ATOM 763 N N . MET A 1 96 ? -1.963 6.862 -6.420 1.00 97.81 96 MET A N 1
ATOM 764 C CA . MET A 1 96 ? -3.300 6.849 -7.022 1.00 97.81 96 MET A CA 1
ATOM 765 C C . MET A 1 96 ? -4.421 7.123 -6.011 1.00 97.81 96 MET A C 1
ATOM 767 O O . MET A 1 96 ? -5.491 7.564 -6.426 1.00 97.81 96 MET A O 1
ATOM 771 N N . LEU A 1 97 ? -4.205 6.890 -4.709 1.00 98.12 97 LEU A N 1
ATOM 772 C CA . LEU A 1 97 ? -5.216 7.141 -3.670 1.00 98.12 97 LEU A CA 1
ATOM 773 C C . LEU A 1 97 ? -5.635 8.612 -3.593 1.00 98.12 97 LEU A C 1
ATOM 775 O O . LEU A 1 97 ? -6.762 8.891 -3.191 1.00 98.12 97 LEU A O 1
ATOM 779 N N . PHE A 1 98 ? -4.760 9.525 -4.020 1.00 96.88 98 PHE A N 1
ATOM 780 C CA . PHE A 1 98 ? -4.987 10.968 -3.988 1.00 96.88 98 PHE A CA 1
ATOM 781 C C . PHE A 1 98 ? -5.921 11.489 -5.082 1.00 96.88 98 PHE A C 1
ATOM 783 O O . PHE A 1 98 ? -6.305 12.652 -5.019 1.00 96.88 98 PHE A O 1
ATOM 790 N N . PHE A 1 99 ? -6.276 10.657 -6.062 1.00 96.12 99 PHE A N 1
ATOM 791 C CA . PHE A 1 99 ? -7.072 11.070 -7.212 1.00 96.12 99 PHE A CA 1
ATOM 792 C C . PHE A 1 99 ? -8.493 10.507 -7.121 1.00 96.12 99 PHE A C 1
ATOM 794 O O . PHE A 1 99 ? -8.709 9.323 -6.839 1.00 96.12 99 PHE A O 1
ATOM 801 N N . GLY A 1 100 ? -9.471 11.365 -7.380 1.00 91.44 100 GLY A N 1
ATOM 802 C CA . GLY A 1 100 ? -10.872 11.021 -7.546 1.00 91.44 100 GLY A CA 1
ATOM 803 C C . GLY A 1 100 ? -11.185 10.508 -8.951 1.00 91.44 100 GLY A C 1
ATOM 804 O O . GLY A 1 100 ? -10.394 10.617 -9.884 1.00 91.44 100 GLY A O 1
ATOM 805 N N . LYS A 1 101 ? -12.391 9.962 -9.116 1.00 89.88 101 LYS A N 1
ATOM 806 C CA . LYS A 1 101 ? -12.865 9.320 -10.352 1.00 89.88 101 LYS A CA 1
ATOM 807 C C . LYS A 1 101 ? -12.674 10.156 -11.622 1.00 89.88 101 LYS A C 1
ATOM 809 O O . LYS A 1 101 ? -12.329 9.608 -12.666 1.00 89.88 101 LYS A O 1
ATOM 814 N N . GLU A 1 102 ? -12.955 11.454 -11.553 1.00 91.56 102 GLU A N 1
ATOM 815 C CA . GLU A 1 102 ? -12.919 12.343 -12.721 1.00 91.56 102 GLU A CA 1
ATOM 816 C C . GLU A 1 102 ? -11.487 12.501 -13.248 1.00 91.56 102 GLU A C 1
ATOM 818 O O . GLU A 1 102 ? -11.252 12.386 -14.450 1.00 91.56 102 GLU A O 1
ATOM 823 N N . GLU A 1 103 ? -10.508 12.605 -12.347 1.00 92.75 103 GLU A N 1
ATOM 824 C CA . GLU A 1 103 ? -9.092 12.772 -12.687 1.00 92.75 103 GLU A CA 1
ATOM 825 C C . GLU A 1 103 ? -8.527 11.561 -13.447 1.00 92.75 103 GLU A C 1
ATOM 827 O O . GLU A 1 103 ? -7.651 11.712 -14.297 1.00 92.75 103 GLU A O 1
ATOM 832 N N . PHE A 1 104 ? -9.059 10.350 -13.225 1.00 92.25 104 PHE A N 1
ATOM 833 C CA . PHE A 1 104 ? -8.652 9.143 -13.966 1.00 92.25 104 PHE A CA 1
ATOM 834 C C . PHE A 1 104 ? -8.991 9.208 -15.465 1.00 92.25 104 PHE A C 1
ATOM 836 O O . PHE A 1 104 ? -8.411 8.465 -16.265 1.00 92.25 104 PHE A O 1
ATOM 843 N N . LEU A 1 105 ? -9.925 10.078 -15.858 1.00 90.19 105 LEU A N 1
ATOM 844 C CA . LEU A 1 105 ? -10.354 10.262 -17.245 1.00 90.19 105 LEU A CA 1
ATOM 845 C C . LEU A 1 105 ? -9.604 11.396 -17.954 1.00 90.19 105 LEU A C 1
ATOM 847 O O . LEU A 1 105 ? -9.695 11.506 -19.183 1.00 90.19 105 LEU A O 1
ATOM 851 N N . GLU A 1 106 ? -8.841 12.194 -17.211 1.00 92.81 106 GLU A N 1
ATOM 852 C CA . GLU A 1 106 ? -8.205 13.414 -17.693 1.00 92.81 106 GLU A CA 1
ATOM 853 C C . GLU A 1 106 ? -6.682 13.282 -17.806 1.00 92.81 106 GLU A C 1
ATOM 855 O O . GLU A 1 106 ? -6.019 12.488 -17.130 1.00 92.81 106 GLU A O 1
ATOM 860 N N . ALA A 1 107 ? -6.105 14.053 -18.727 1.00 92.44 107 ALA A N 1
ATOM 861 C CA . ALA A 1 107 ? -4.659 14.192 -18.811 1.00 92.44 107 ALA A CA 1
ATOM 862 C C . ALA A 1 107 ? -4.156 15.070 -17.646 1.00 92.44 107 ALA A C 1
ATOM 864 O O . ALA A 1 107 ? -4.847 16.011 -17.263 1.00 92.44 107 ALA A O 1
ATOM 865 N N . PRO A 1 108 ? -2.957 14.803 -17.092 1.00 93.06 108 PRO A N 1
ATOM 866 C CA . PRO A 1 108 ? -1.972 13.826 -17.561 1.00 93.06 108 PRO A CA 1
ATOM 867 C C . PRO A 1 108 ? -2.088 12.439 -16.902 1.00 93.06 108 PRO A C 1
ATOM 869 O O . PRO A 1 108 ? -1.358 11.523 -17.293 1.00 93.06 108 PRO A O 1
ATOM 872 N N . LEU A 1 109 ? -2.988 12.246 -15.927 1.00 95.56 109 LEU A N 1
ATOM 873 C CA . LEU A 1 109 ? -3.128 10.974 -15.209 1.00 95.56 109 LEU A CA 1
ATOM 874 C C . LEU A 1 109 ? -3.508 9.832 -16.158 1.00 95.56 109 LEU A C 1
ATOM 876 O O . LEU A 1 109 ? -2.847 8.794 -16.166 1.00 95.56 109 LEU A O 1
ATOM 880 N N . LYS A 1 110 ? -4.482 10.045 -17.046 1.00 95.69 110 LYS A N 1
ATOM 881 C CA . LYS A 1 110 ? -4.868 9.073 -18.078 1.00 95.69 110 LYS A CA 1
ATOM 882 C C . LYS A 1 110 ? -3.677 8.553 -18.895 1.00 95.69 110 LYS A C 1
ATOM 884 O O . LYS A 1 110 ? -3.576 7.349 -19.138 1.00 95.69 110 LYS A O 1
ATOM 889 N N . ASP A 1 111 ? -2.748 9.427 -19.279 1.00 95.81 111 ASP A N 1
ATOM 890 C CA . ASP A 1 111 ? -1.576 9.063 -20.090 1.00 95.81 111 ASP A CA 1
ATOM 891 C C . ASP A 1 111 ? -0.528 8.283 -19.287 1.00 95.81 111 ASP A C 1
ATOM 893 O O . ASP A 1 111 ? 0.138 7.375 -19.808 1.00 95.81 111 ASP A O 1
ATOM 897 N N . ILE A 1 112 ? -0.395 8.608 -17.997 1.00 96.81 112 ILE A N 1
ATOM 898 C CA . ILE A 1 112 ? 0.419 7.845 -17.048 1.00 96.81 112 ILE A CA 1
ATOM 899 C C . ILE A 1 112 ? -0.129 6.419 -16.927 1.00 96.81 112 ILE A C 1
ATOM 901 O O . ILE A 1 112 ? 0.616 5.452 -17.108 1.00 96.81 112 ILE A O 1
ATOM 905 N N . LEU A 1 113 ? -1.436 6.275 -16.707 1.00 96.12 113 LEU A N 1
ATOM 906 C CA . LEU A 1 113 ? -2.084 4.972 -16.555 1.00 96.12 113 LEU A CA 1
ATOM 907 C C . LEU A 1 113 ? -2.058 4.161 -17.859 1.00 96.12 113 LEU A C 1
ATOM 909 O O . LEU A 1 113 ? -1.827 2.950 -17.834 1.00 96.12 113 LEU A O 1
ATOM 913 N N . ALA A 1 114 ? -2.201 4.813 -19.016 1.00 96.00 114 ALA A N 1
ATOM 914 C CA . ALA A 1 114 ? -2.026 4.167 -20.315 1.00 96.00 114 ALA A CA 1
ATOM 915 C C . ALA A 1 114 ? -0.597 3.621 -20.495 1.00 96.00 114 ALA A C 1
ATOM 917 O O . ALA A 1 114 ? -0.412 2.494 -20.968 1.00 96.00 114 ALA A O 1
ATOM 918 N N . SER A 1 115 ? 0.414 4.376 -20.053 1.00 96.69 115 SER A N 1
ATOM 919 C CA . SER A 1 115 ? 1.816 3.935 -20.076 1.00 96.69 115 SER A CA 1
ATOM 920 C C . SER A 1 115 ? 2.059 2.749 -19.139 1.00 96.69 115 SER A C 1
ATOM 922 O O . SER A 1 115 ? 2.745 1.798 -19.521 1.00 96.69 115 SER A O 1
ATOM 924 N N . PHE A 1 116 ? 1.440 2.746 -17.954 1.00 97.75 116 PHE A N 1
ATOM 925 C CA . PHE A 1 116 ? 1.475 1.604 -17.036 1.00 97.75 116 PHE A CA 1
ATOM 926 C C . PHE A 1 116 ? 0.921 0.334 -17.701 1.00 97.75 116 PHE A C 1
ATOM 928 O O . PHE A 1 116 ? 1.563 -0.718 -17.675 1.00 97.75 116 PHE A O 1
ATOM 935 N N . GLN A 1 117 ? -0.234 0.426 -18.373 1.00 95.62 117 GLN A N 1
ATOM 936 C CA . GLN A 1 117 ? -0.843 -0.709 -19.083 1.00 95.62 117 GLN A CA 1
ATOM 937 C C . GLN A 1 117 ? 0.046 -1.229 -20.226 1.00 95.62 117 GLN A C 1
ATOM 939 O O . GLN A 1 117 ? 0.105 -2.440 -20.460 1.00 95.62 117 GLN A O 1
ATOM 944 N N . ALA A 1 118 ? 0.755 -0.343 -20.932 1.00 96.44 118 ALA A N 1
ATOM 945 C CA . ALA A 1 118 ? 1.710 -0.734 -21.968 1.00 96.44 118 ALA A CA 1
ATOM 946 C C . ALA A 1 118 ? 2.915 -1.493 -21.384 1.00 96.44 118 ALA A C 1
ATOM 948 O O . ALA A 1 118 ? 3.284 -2.548 -21.908 1.00 96.44 118 ALA A O 1
ATOM 949 N N . CYS A 1 119 ? 3.478 -1.007 -20.273 1.00 97.56 119 CYS A N 1
ATOM 950 C CA . CYS A 1 119 ? 4.587 -1.659 -19.570 1.00 97.56 119 CYS A CA 1
ATOM 951 C C . CYS A 1 119 ? 4.178 -3.029 -19.011 1.00 97.56 119 CYS A C 1
ATOM 953 O O . CYS A 1 119 ? 4.886 -4.018 -19.209 1.00 97.56 119 CYS A O 1
ATOM 955 N N . TYR A 1 120 ? 2.988 -3.120 -18.407 1.00 96.88 120 TYR A N 1
ATOM 956 C CA . TYR A 1 120 ? 2.448 -4.358 -17.842 1.00 96.88 120 TYR A CA 1
ATOM 957 C C . TYR A 1 120 ? 2.489 -5.536 -18.827 1.00 96.88 120 TYR A C 1
ATOM 959 O O . TYR A 1 120 ? 2.868 -6.641 -18.446 1.00 96.88 120 TYR A O 1
ATOM 967 N N . ARG A 1 121 ? 2.144 -5.322 -20.107 1.00 94.81 121 ARG A N 1
ATOM 968 C CA . ARG A 1 121 ? 2.134 -6.402 -21.115 1.00 94.81 121 ARG A CA 1
ATOM 969 C C . ARG A 1 121 ? 3.503 -7.058 -21.294 1.00 94.81 121 ARG A C 1
ATOM 971 O O . ARG A 1 121 ? 3.567 -8.255 -21.549 1.00 94.81 121 ARG A O 1
ATOM 978 N N . ARG A 1 122 ? 4.582 -6.284 -21.154 1.00 95.69 122 ARG A N 1
ATOM 979 C CA . ARG A 1 122 ? 5.968 -6.764 -21.273 1.00 95.69 122 ARG A CA 1
ATOM 980 C C . ARG A 1 122 ? 6.454 -7.389 -19.963 1.00 95.69 122 ARG A C 1
ATOM 982 O O . ARG A 1 122 ? 7.174 -8.380 -19.987 1.00 95.69 122 ARG A O 1
ATOM 989 N N . LEU A 1 123 ? 6.000 -6.848 -18.834 1.00 96.88 123 LEU A N 1
ATOM 990 C CA . LEU A 1 123 ? 6.356 -7.304 -17.488 1.00 96.88 123 LEU A CA 1
ATOM 991 C C . LEU A 1 123 ? 5.555 -8.529 -17.011 1.00 96.88 123 LEU A C 1
ATOM 993 O O . LEU A 1 123 ? 5.921 -9.138 -16.007 1.00 96.88 123 LEU A O 1
ATOM 997 N N . LEU A 1 124 ? 4.498 -8.933 -17.729 1.00 95.69 124 LEU A N 1
ATOM 998 C CA . LEU A 1 124 ? 3.648 -10.086 -17.393 1.00 95.69 124 LEU A CA 1
ATOM 999 C C . LEU A 1 124 ? 4.447 -11.381 -17.170 1.00 95.69 124 LEU A C 1
ATOM 1001 O O . LEU A 1 124 ? 4.061 -12.198 -16.333 1.00 95.69 124 LEU A O 1
ATOM 1005 N N . ARG A 1 125 ? 5.576 -11.545 -17.873 1.00 95.81 125 ARG A N 1
ATOM 1006 C CA . ARG A 1 125 ? 6.487 -12.693 -17.734 1.00 95.81 125 ARG A CA 1
ATOM 1007 C C . ARG A 1 125 ? 6.954 -12.929 -16.290 1.00 95.81 125 ARG A C 1
ATOM 1009 O O . ARG A 1 125 ? 7.087 -14.076 -15.885 1.00 95.81 125 ARG A O 1
ATOM 1016 N N . HIS A 1 126 ? 7.077 -11.866 -15.490 1.00 95.94 126 HIS A N 1
ATOM 1017 C CA . HIS A 1 126 ? 7.512 -11.935 -14.090 1.00 95.94 126 HIS A CA 1
ATOM 1018 C C . HIS A 1 126 ? 6.403 -12.323 -13.101 1.00 95.94 126 HIS A C 1
ATOM 1020 O O . HIS A 1 126 ? 6.671 -12.503 -11.917 1.00 95.94 126 HIS A O 1
ATOM 1026 N N . ARG A 1 127 ? 5.144 -12.441 -13.556 1.00 96.56 127 ARG A N 1
ATOM 1027 C CA . ARG A 1 127 ? 3.994 -12.907 -12.750 1.00 96.56 127 ARG A CA 1
ATOM 1028 C C . ARG A 1 127 ? 3.828 -12.176 -11.406 1.00 96.56 127 ARG A C 1
ATOM 1030 O O . ARG A 1 127 ? 3.364 -12.753 -10.426 1.00 96.56 127 ARG A O 1
ATOM 1037 N N . ASN A 1 128 ? 4.188 -10.893 -11.362 1.00 97.62 128 ASN A N 1
ATOM 1038 C CA . ASN A 1 128 ? 4.107 -10.092 -10.146 1.00 97.62 128 ASN A CA 1
ATOM 1039 C C . ASN A 1 128 ? 2.640 -9.810 -9.764 1.00 97.62 128 ASN A C 1
ATOM 1041 O O . ASN A 1 128 ? 1.891 -9.202 -10.536 1.00 97.62 128 ASN A O 1
ATOM 1045 N N . VAL A 1 129 ? 2.235 -10.245 -8.567 1.00 96.94 129 VAL A N 1
ATOM 1046 C CA . VAL A 1 129 ? 0.840 -10.152 -8.102 1.00 96.94 129 VAL A CA 1
ATOM 1047 C C . VAL A 1 129 ? 0.398 -8.711 -7.832 1.00 96.94 129 VAL A C 1
ATOM 1049 O O . VAL A 1 129 ? -0.728 -8.351 -8.172 1.00 96.94 129 VAL A O 1
ATOM 1052 N N . TYR A 1 130 ? 1.282 -7.866 -7.296 1.00 98.31 130 TYR A N 1
ATOM 1053 C CA . TYR A 1 130 ? 0.973 -6.467 -6.992 1.00 98.31 130 TYR A CA 1
ATOM 1054 C C . TYR A 1 130 ? 0.772 -5.664 -8.276 1.00 98.31 130 TYR A C 1
ATOM 1056 O O . TYR A 1 130 ? -0.221 -4.954 -8.416 1.00 98.31 130 TYR A O 1
ATOM 1064 N N . LEU A 1 131 ? 1.644 -5.859 -9.270 1.00 97.94 131 LEU A N 1
ATOM 1065 C CA . LEU A 1 131 ? 1.514 -5.241 -10.588 1.00 97.94 131 LEU A CA 1
ATOM 1066 C C . LEU A 1 131 ? 0.195 -5.641 -11.274 1.00 97.94 131 LEU A C 1
ATOM 1068 O O . LEU A 1 131 ? -0.468 -4.806 -11.893 1.00 97.94 131 LEU A O 1
ATOM 1072 N N . LEU A 1 132 ? -0.213 -6.911 -11.146 1.00 97.69 132 LEU A N 1
ATOM 1073 C CA . LEU A 1 132 ? -1.507 -7.391 -11.638 1.00 97.69 132 LEU A CA 1
ATOM 1074 C C . LEU A 1 132 ? -2.684 -6.707 -10.925 1.00 97.69 132 LEU A C 1
ATOM 1076 O O . LEU A 1 132 ? -3.637 -6.310 -11.600 1.00 97.69 132 LEU A O 1
ATOM 1080 N N . GLN A 1 133 ? -2.629 -6.560 -9.600 1.00 97.56 133 GLN A N 1
ATOM 1081 C CA . GLN A 1 133 ? -3.696 -5.923 -8.824 1.00 97.56 133 GLN A CA 1
ATOM 1082 C C . GLN A 1 133 ? -3.830 -4.439 -9.156 1.00 97.56 133 GLN A C 1
ATOM 1084 O O . GLN A 1 133 ? -4.932 -3.995 -9.466 1.00 97.56 133 GLN A O 1
ATOM 1089 N N . VAL A 1 134 ? -2.720 -3.706 -9.250 1.00 98.25 134 VAL A N 1
ATOM 1090 C CA . VAL A 1 134 ? -2.717 -2.302 -9.694 1.00 98.25 134 VAL A CA 1
ATOM 1091 C C . VAL A 1 134 ? -3.314 -2.160 -11.089 1.00 98.25 134 VAL A C 1
ATOM 1093 O O . VAL A 1 134 ? -4.172 -1.310 -11.319 1.00 98.25 134 VAL A O 1
ATOM 1096 N N . ARG A 1 135 ? -2.944 -3.042 -12.025 1.00 97.38 135 ARG A N 1
ATOM 1097 C CA . ARG A 1 135 ? -3.542 -3.055 -13.366 1.00 97.38 135 ARG A CA 1
ATOM 1098 C C . ARG A 1 135 ? -5.059 -3.247 -13.312 1.00 97.38 135 ARG A C 1
ATOM 1100 O O . ARG A 1 135 ? -5.763 -2.642 -14.120 1.00 97.38 135 ARG A O 1
ATOM 1107 N N . GLN A 1 136 ? -5.552 -4.130 -12.444 1.00 96.75 136 GLN A N 1
ATOM 1108 C CA . GLN A 1 136 ? -6.986 -4.376 -12.300 1.00 96.75 136 GLN A CA 1
ATOM 1109 C C . GLN A 1 136 ? -7.699 -3.170 -11.687 1.00 96.75 136 GLN A C 1
ATOM 1111 O O . GLN A 1 136 ? -8.706 -2.742 -12.229 1.00 96.75 136 GLN A O 1
ATOM 1116 N N . ILE A 1 137 ? -7.123 -2.564 -10.653 1.00 96.44 137 ILE A N 1
ATOM 1117 C CA . ILE A 1 137 ? -7.646 -1.355 -10.007 1.00 96.44 137 ILE A CA 1
ATOM 1118 C C . ILE A 1 137 ? -7.759 -0.193 -11.004 1.00 96.44 137 ILE A C 1
ATOM 1120 O O . ILE A 1 137 ? -8.788 0.473 -11.064 1.00 96.44 137 ILE A O 1
ATOM 1124 N N . ILE A 1 138 ? -6.750 -0.001 -11.862 1.00 95.56 138 ILE A N 1
ATOM 1125 C CA . ILE A 1 138 ? -6.803 0.988 -12.952 1.00 95.56 138 ILE A CA 1
ATOM 1126 C C . ILE A 1 138 ? -7.972 0.700 -13.906 1.00 95.56 138 ILE A C 1
ATOM 1128 O O . ILE A 1 138 ? -8.659 1.621 -14.339 1.00 95.56 138 ILE A O 1
ATOM 1132 N N . LYS A 1 139 ? -8.214 -0.574 -14.248 1.00 93.94 139 LYS A N 1
ATOM 1133 C CA . LYS A 1 139 ? -9.336 -0.967 -15.119 1.00 93.94 139 LYS A CA 1
ATOM 1134 C C . LYS A 1 139 ? -10.698 -0.785 -14.458 1.00 93.94 139 LYS A C 1
ATOM 1136 O O . LYS A 1 139 ? -11.661 -0.509 -15.164 1.00 93.94 139 LYS A O 1
ATOM 1141 N N . ASP A 1 140 ? -10.759 -0.938 -13.142 1.00 93.19 140 ASP A N 1
ATOM 1142 C CA . ASP A 1 140 ? -11.976 -0.765 -12.351 1.00 93.19 140 ASP A CA 1
ATOM 1143 C C . ASP A 1 140 ? -12.339 0.726 -12.170 1.00 93.19 140 ASP A C 1
ATOM 1145 O O . ASP A 1 140 ? -13.389 1.034 -11.618 1.00 93.19 140 ASP A O 1
ATOM 1149 N N . GLY A 1 141 ? -11.513 1.650 -12.680 1.00 92.06 141 GLY A N 1
ATOM 1150 C CA . GLY A 1 141 ? -11.755 3.095 -12.658 1.00 92.06 141 GLY A CA 1
ATOM 1151 C C . GLY A 1 141 ? -10.997 3.845 -11.564 1.00 92.06 141 GLY A C 1
ATOM 1152 O O . GLY A 1 141 ? -11.123 5.060 -11.480 1.00 92.06 141 GLY A O 1
ATOM 1153 N N . GLY A 1 142 ? -10.200 3.144 -10.754 1.00 95.69 142 GLY A N 1
ATOM 1154 C CA . GLY A 1 142 ? -9.403 3.733 -9.681 1.00 95.69 142 GLY A CA 1
ATOM 1155 C C . GLY A 1 142 ? -9.517 2.976 -8.355 1.00 95.69 142 GLY A C 1
ATOM 1156 O O . GLY A 1 142 ? -10.306 2.036 -8.224 1.00 95.69 142 GLY A O 1
ATOM 1157 N N . PRO A 1 143 ? -8.724 3.367 -7.342 1.00 97.00 143 PRO A N 1
ATOM 1158 C CA . PRO A 1 143 ? -8.622 2.648 -6.071 1.00 97.00 143 PRO A CA 1
ATOM 1159 C C . PRO A 1 143 ? -9.905 2.672 -5.233 1.00 97.00 143 PRO A C 1
ATOM 1161 O O . PRO A 1 143 ? -10.060 1.810 -4.365 1.00 97.00 143 PRO A O 1
ATOM 1164 N N . TRP A 1 144 ? -10.817 3.606 -5.513 1.00 97.31 144 TRP A N 1
ATOM 1165 C CA . TRP A 1 144 ? -12.053 3.847 -4.763 1.00 97.31 144 TRP A CA 1
ATOM 1166 C C . TRP A 1 144 ? -13.330 3.409 -5.499 1.00 97.31 144 TRP A C 1
ATOM 1168 O O . TRP A 1 144 ? -14.424 3.518 -4.950 1.00 97.31 144 TRP A O 1
ATOM 1178 N N . GLU A 1 145 ? -13.223 2.915 -6.736 1.00 95.12 145 GLU A N 1
ATOM 1179 C CA . GLU A 1 145 ? -14.384 2.756 -7.630 1.00 95.12 145 GLU A CA 1
ATOM 1180 C C . GLU A 1 145 ? -15.120 1.420 -7.500 1.00 95.12 145 GLU A C 1
ATOM 1182 O O . GLU A 1 145 ? -16.184 1.222 -8.090 1.00 95.12 145 GLU A O 1
ATOM 1187 N N . ARG A 1 146 ? -14.596 0.487 -6.704 1.00 94.81 146 ARG A N 1
ATOM 1188 C CA . ARG A 1 146 ? -15.257 -0.804 -6.501 1.00 94.81 146 ARG A CA 1
ATOM 1189 C C . ARG A 1 146 ? -16.563 -0.628 -5.717 1.00 94.81 146 ARG A C 1
ATOM 1191 O O . ARG A 1 146 ? -16.516 -0.096 -4.609 1.00 94.81 146 ARG A O 1
ATOM 1198 N N . PRO A 1 147 ? -17.710 -1.142 -6.204 1.00 95.06 147 PRO A N 1
ATOM 1199 C CA . PRO A 1 147 ? -18.996 -0.946 -5.532 1.00 95.06 147 PRO A CA 1
ATOM 1200 C C . PRO A 1 147 ? -19.027 -1.457 -4.088 1.00 95.06 147 PRO A C 1
ATOM 1202 O O . PRO A 1 147 ? -19.539 -0.772 -3.210 1.00 95.06 147 PRO A O 1
ATOM 1205 N N . ALA A 1 148 ? -18.426 -2.624 -3.829 1.00 95.75 148 ALA A N 1
ATOM 1206 C CA . ALA A 1 148 ? -18.334 -3.182 -2.481 1.00 95.75 148 ALA A CA 1
ATOM 1207 C C . ALA A 1 148 ? -17.533 -2.267 -1.539 1.00 95.75 148 ALA A C 1
ATOM 1209 O O . ALA A 1 148 ? -17.972 -2.005 -0.426 1.00 95.75 148 ALA A O 1
ATOM 1210 N N . LEU A 1 149 ? -16.412 -1.704 -2.006 1.00 97.00 149 LEU A N 1
ATOM 1211 C CA . LEU A 1 149 ? -15.650 -0.724 -1.233 1.00 97.00 149 LEU A CA 1
ATOM 1212 C C . LEU A 1 149 ? -16.499 0.509 -0.926 1.00 97.00 149 LEU A C 1
ATOM 1214 O O . LEU A 1 149 ? -16.592 0.912 0.224 1.00 97.00 149 LEU A O 1
ATOM 1218 N N . GLN A 1 150 ? -17.145 1.093 -1.935 1.00 96.75 150 GLN A N 1
ATOM 1219 C CA . GLN A 1 150 ? -17.970 2.287 -1.743 1.00 96.75 150 GLN A CA 1
ATOM 1220 C C . GLN A 1 150 ? -19.118 2.049 -0.760 1.00 96.75 150 GLN A C 1
ATOM 1222 O O . GLN A 1 150 ? -19.446 2.947 0.010 1.00 96.75 150 GLN A O 1
ATOM 1227 N N . ALA A 1 151 ? -19.716 0.857 -0.781 1.00 97.00 151 ALA A N 1
ATOM 1228 C CA . ALA A 1 151 ? -20.749 0.481 0.171 1.00 97.00 151 ALA A CA 1
ATOM 1229 C C . ALA A 1 151 ? -20.192 0.353 1.599 1.00 97.00 151 ALA A C 1
ATOM 1231 O O . ALA A 1 151 ? -20.799 0.917 2.506 1.00 97.00 151 ALA A O 1
ATOM 1232 N N . ILE A 1 152 ? -19.017 -0.269 1.784 1.00 96.69 152 ILE A N 1
ATOM 1233 C CA . ILE A 1 152 ? -18.312 -0.329 3.080 1.00 96.69 152 ILE A CA 1
ATOM 1234 C C . ILE A 1 152 ? -18.021 1.081 3.609 1.00 96.69 152 ILE A C 1
ATOM 1236 O O . ILE A 1 152 ? -18.368 1.396 4.741 1.00 96.69 152 ILE A O 1
ATOM 1240 N N . LEU A 1 153 ? -17.429 1.956 2.788 1.00 96.88 153 LEU A N 1
ATOM 1241 C CA . LEU A 1 153 ? -17.055 3.311 3.218 1.00 96.88 153 LEU A CA 1
ATOM 1242 C C . LEU A 1 153 ? -18.275 4.173 3.583 1.00 96.88 153 LEU A C 1
ATOM 1244 O O . LEU A 1 153 ? -18.176 5.062 4.420 1.00 96.88 153 LEU A O 1
ATOM 1248 N N . LYS A 1 154 ? -19.432 3.909 2.970 1.00 95.75 154 LYS A N 1
ATOM 1249 C CA . LYS A 1 154 ? -20.699 4.597 3.262 1.00 95.75 154 LYS A CA 1
ATOM 1250 C C . LYS A 1 154 ? -21.513 3.940 4.381 1.00 95.75 154 LYS A C 1
ATOM 1252 O O . LYS A 1 154 ? -22.632 4.387 4.617 1.00 95.75 154 LYS A O 1
ATOM 1257 N N . ASP A 1 155 ? -20.988 2.889 5.014 1.00 90.62 155 ASP A N 1
ATOM 1258 C CA . ASP A 1 155 ? -21.699 2.071 6.007 1.00 90.62 155 ASP A CA 1
ATOM 1259 C C . ASP A 1 155 ? -23.059 1.562 5.481 1.00 90.62 155 ASP A C 1
ATOM 1261 O O . ASP A 1 155 ? -24.106 1.624 6.125 1.00 90.62 155 ASP A O 1
ATOM 1265 N N . THR A 1 156 ? -23.056 1.113 4.224 1.00 92.19 156 THR A N 1
ATOM 1266 C CA . THR A 1 156 ? -24.251 0.602 3.541 1.00 92.19 156 THR A CA 1
ATOM 1267 C C . THR A 1 156 ? -24.337 -0.906 3.720 1.00 92.19 156 THR A C 1
ATOM 1269 O O . THR A 1 156 ? -23.324 -1.599 3.636 1.00 92.19 156 THR A O 1
ATOM 1272 N N . ALA A 1 157 ? -25.551 -1.432 3.892 1.00 86.44 157 ALA A N 1
ATOM 1273 C CA . ALA A 1 157 ? -25.761 -2.864 4.073 1.00 86.44 157 ALA A CA 1
ATOM 1274 C C . ALA A 1 157 ? -25.237 -3.675 2.871 1.00 86.44 157 ALA A C 1
ATOM 1276 O O . ALA A 1 157 ? -25.765 -3.577 1.762 1.00 86.44 157 ALA A O 1
ATOM 1277 N N . LEU A 1 158 ? -24.223 -4.502 3.125 1.00 89.88 158 LEU A N 1
ATOM 1278 C CA . LEU A 1 158 ? -23.748 -5.565 2.245 1.00 89.88 158 LEU A CA 1
ATOM 1279 C C . LEU A 1 158 ? -23.995 -6.911 2.918 1.00 89.88 158 LEU A C 1
ATOM 1281 O O . LEU A 1 158 ? -23.990 -7.019 4.145 1.00 89.88 158 LEU A O 1
ATOM 1285 N N . THR A 1 159 ? -24.180 -7.956 2.121 1.00 90.88 159 THR A N 1
ATOM 1286 C CA . THR A 1 159 ? -24.177 -9.314 2.665 1.00 90.88 159 THR A CA 1
ATOM 1287 C C . THR A 1 159 ? -22.757 -9.724 3.056 1.00 90.88 159 THR A C 1
ATOM 1289 O O . THR A 1 159 ? -21.784 -9.330 2.410 1.00 90.88 159 THR A O 1
ATOM 1292 N N . GLN A 1 160 ? -22.633 -10.578 4.075 1.00 88.19 160 GLN A N 1
ATOM 1293 C CA . GLN A 1 160 ? -21.340 -11.114 4.518 1.00 88.19 160 GLN A CA 1
ATOM 1294 C C . GLN A 1 160 ? -20.539 -11.718 3.350 1.00 88.19 160 GLN A C 1
ATOM 1296 O O . GLN A 1 160 ? -19.350 -11.458 3.190 1.00 88.19 160 GLN A O 1
ATOM 1301 N N . THR A 1 161 ? -21.213 -12.452 2.462 1.00 90.75 161 THR A N 1
ATOM 1302 C CA . THR A 1 161 ? -20.596 -13.072 1.283 1.00 90.75 161 THR A CA 1
ATOM 1303 C C . THR A 1 161 ? -20.048 -12.048 0.282 1.00 90.75 161 THR A C 1
ATOM 1305 O O . THR A 1 161 ? -19.035 -12.304 -0.369 1.00 90.75 161 THR A O 1
ATOM 1308 N N . GLU A 1 162 ? -20.689 -10.886 0.130 1.00 92.94 162 GLU A N 1
ATOM 1309 C CA . GLU A 1 162 ? -20.187 -9.815 -0.742 1.00 92.94 162 GLU A CA 1
ATOM 1310 C C . GLU A 1 162 ? -18.926 -9.167 -0.172 1.00 92.94 162 GLU A C 1
ATOM 1312 O O . GLU A 1 162 ? -17.975 -8.930 -0.923 1.00 92.94 162 GLU A O 1
ATOM 1317 N N . VAL A 1 163 ? -18.900 -8.935 1.144 1.00 91.69 163 VAL A N 1
ATOM 1318 C CA . VAL A 1 163 ? -17.728 -8.402 1.852 1.00 91.69 163 VAL A CA 1
ATOM 1319 C C . VAL A 1 163 ? -16.562 -9.384 1.755 1.00 91.69 163 VAL A C 1
ATOM 1321 O O . VAL A 1 163 ? -15.478 -9.003 1.317 1.00 91.69 163 VAL A O 1
ATOM 1324 N N . GLU A 1 164 ? -16.789 -10.664 2.050 1.00 92.12 164 GLU A N 1
ATOM 1325 C CA . GLU A 1 164 ? -15.762 -11.711 1.965 1.00 92.12 164 GLU A CA 1
ATOM 1326 C C . GLU A 1 164 ? -15.193 -11.851 0.554 1.00 92.12 164 GLU A C 1
ATOM 1328 O O . GLU A 1 164 ? -13.975 -11.878 0.360 1.00 92.12 164 GLU A O 1
ATOM 1333 N N . LYS A 1 165 ? -16.064 -11.865 -0.461 1.00 93.31 165 LYS A N 1
ATOM 1334 C CA . LYS A 1 165 ? -15.646 -11.924 -1.864 1.00 93.31 165 LYS A CA 1
ATOM 1335 C C . LYS A 1 165 ? -14.787 -10.721 -2.248 1.00 93.31 165 LYS A C 1
ATOM 1337 O O . LYS A 1 165 ? -13.826 -10.874 -3.005 1.00 93.31 165 LYS A O 1
ATOM 1342 N N . TYR A 1 166 ? -15.138 -9.530 -1.766 1.00 94.06 166 TYR A N 1
ATOM 1343 C CA . TYR A 1 166 ? -14.358 -8.327 -2.019 1.00 94.06 166 TYR A CA 1
ATOM 1344 C C . TYR A 1 166 ? -12.992 -8.388 -1.328 1.00 94.06 166 TYR A C 1
ATOM 1346 O O . TYR A 1 166 ? -11.972 -8.221 -2.001 1.00 94.06 166 TYR A O 1
ATOM 1354 N N . LEU A 1 167 ? -12.950 -8.700 -0.033 1.00 93.44 167 LEU A N 1
ATOM 1355 C CA . LEU A 1 167 ? -11.705 -8.780 0.733 1.00 93.44 167 LEU A CA 1
ATOM 1356 C C . LEU A 1 167 ? -10.767 -9.875 0.205 1.00 93.44 167 LEU A C 1
ATOM 1358 O O . LEU A 1 167 ? -9.561 -9.665 0.133 1.00 93.44 167 LEU A O 1
ATOM 1362 N N . SER A 1 168 ? -11.313 -10.985 -0.297 1.00 92.81 168 SER A N 1
ATOM 1363 C CA . SER A 1 168 ? -10.544 -12.053 -0.956 1.00 92.81 168 SER A CA 1
ATOM 1364 C C . SER A 1 168 ? -9.981 -11.669 -2.334 1.00 92.81 168 SER A C 1
ATOM 1366 O O . SER A 1 168 ? -9.151 -12.386 -2.897 1.00 92.81 168 SER A O 1
ATOM 1368 N N . SER A 1 169 ? -10.439 -10.565 -2.932 1.00 93.25 169 SER A N 1
ATOM 1369 C CA . SER A 1 169 ? -10.055 -10.181 -4.298 1.00 93.25 169 SER A CA 1
ATOM 1370 C C . SER A 1 169 ? -8.783 -9.328 -4.380 1.00 93.25 169 SER A C 1
ATOM 1372 O O . SER A 1 169 ? -8.175 -9.227 -5.452 1.00 93.25 169 SER A O 1
ATOM 1374 N N . GLU A 1 170 ? -8.357 -8.726 -3.268 1.00 94.06 170 GLU A N 1
ATOM 1375 C CA . GLU A 1 170 ? -7.173 -7.867 -3.178 1.00 94.06 170 GLU A CA 1
ATOM 1376 C C . GLU A 1 170 ? -6.214 -8.360 -2.087 1.00 94.06 170 GLU A C 1
ATOM 1378 O O . GLU A 1 170 ? -6.597 -9.115 -1.199 1.00 94.06 170 GLU A O 1
ATOM 1383 N N . LYS A 1 171 ? -4.925 -7.999 -2.166 1.00 93.50 171 LYS A N 1
ATOM 1384 C CA . LYS A 1 171 ? -3.986 -8.331 -1.085 1.00 93.50 171 LYS A CA 1
ATOM 1385 C C . LYS A 1 171 ? -4.205 -7.382 0.102 1.00 93.50 171 LYS A C 1
ATOM 1387 O O . LYS A 1 171 ? -4.449 -6.200 -0.143 1.00 93.50 171 LYS A O 1
ATOM 1392 N N . PRO A 1 172 ? -4.025 -7.847 1.355 1.00 94.06 172 PRO A N 1
ATOM 1393 C CA . PRO A 1 172 ? -4.231 -7.037 2.562 1.00 94.06 172 PRO A CA 1
ATOM 1394 C C . PRO A 1 172 ? -3.553 -5.661 2.529 1.00 94.06 172 PRO A C 1
ATOM 1396 O O . PRO A 1 172 ? -4.170 -4.666 2.898 1.00 94.06 172 PRO A O 1
ATOM 1399 N N . VAL A 1 173 ? -2.337 -5.579 1.976 1.00 95.44 173 VAL A N 1
ATOM 1400 C CA . VAL A 1 173 ? -1.579 -4.321 1.852 1.00 95.44 173 VAL A CA 1
ATOM 1401 C C . VAL A 1 173 ? -2.342 -3.210 1.108 1.00 95.44 173 VAL A C 1
ATOM 1403 O O . VAL A 1 173 ? -2.184 -2.038 1.428 1.00 95.44 173 VAL A O 1
ATOM 1406 N N . PHE A 1 174 ? -3.217 -3.540 0.149 1.00 97.25 174 PHE A N 1
ATOM 1407 C CA . PHE A 1 174 ? -4.022 -2.536 -0.561 1.00 97.25 174 PHE A CA 1
ATOM 1408 C C . PHE A 1 174 ? -5.138 -1.959 0.313 1.00 97.25 174 PHE A C 1
ATOM 1410 O O . PHE A 1 174 ? -5.515 -0.800 0.140 1.00 97.25 174 PHE A O 1
ATOM 1417 N N . PHE A 1 175 ? -5.692 -2.740 1.242 1.00 97.38 175 PHE A N 1
ATOM 1418 C CA . PHE A 1 175 ? -6.641 -2.223 2.231 1.00 97.38 175 PHE A CA 1
ATOM 1419 C C . PHE A 1 175 ? -5.913 -1.404 3.288 1.00 97.38 175 PHE A C 1
ATOM 1421 O O . PHE A 1 175 ? -6.365 -0.319 3.629 1.00 97.38 175 PHE A O 1
ATOM 1428 N N . GLU A 1 176 ? -4.751 -1.872 3.731 1.00 96.38 176 GLU A N 1
ATOM 1429 C CA . GLU A 1 176 ? -3.888 -1.159 4.666 1.00 96.38 176 GLU A CA 1
ATOM 1430 C C . GLU A 1 176 ? -3.501 0.235 4.143 1.00 96.38 176 GLU A C 1
ATOM 1432 O O . GLU A 1 176 ? -3.712 1.229 4.836 1.00 96.38 176 GLU A O 1
ATOM 1437 N N . LEU A 1 177 ? -3.049 0.343 2.889 1.00 98.00 177 LEU A N 1
ATOM 1438 C CA . LEU A 1 177 ? -2.747 1.633 2.255 1.00 98.00 177 LEU A CA 1
ATOM 1439 C C . LEU A 1 177 ? -3.985 2.544 2.152 1.00 98.00 177 LEU A C 1
ATOM 1441 O O . LEU A 1 177 ? -3.885 3.741 2.420 1.00 98.00 177 LEU A O 1
ATOM 1445 N N . ARG A 1 178 ? -5.171 1.996 1.838 1.00 98.31 178 ARG A N 1
ATOM 1446 C CA . ARG A 1 178 ? -6.428 2.772 1.844 1.00 98.31 178 ARG A CA 1
ATOM 1447 C C . ARG A 1 178 ? -6.786 3.278 3.239 1.00 98.31 178 ARG A C 1
ATOM 1449 O O . ARG A 1 178 ? -7.162 4.437 3.373 1.00 98.31 178 ARG A O 1
ATOM 1456 N N . VAL A 1 179 ? -6.673 2.434 4.264 1.00 98.06 179 VAL A N 1
ATOM 1457 C CA . VAL A 1 179 ? -6.961 2.809 5.656 1.00 98.06 179 VAL A CA 1
ATOM 1458 C C . VAL A 1 179 ? -6.007 3.909 6.115 1.00 98.06 179 VAL A C 1
ATOM 1460 O O . VAL A 1 179 ? -6.479 4.925 6.621 1.00 98.06 179 VAL A O 1
ATOM 1463 N N . ARG A 1 180 ? -4.697 3.771 5.860 1.00 96.94 180 ARG A N 1
ATOM 1464 C CA . ARG A 1 180 ? -3.715 4.824 6.175 1.00 96.94 180 ARG A CA 1
ATOM 1465 C C . ARG A 1 180 ? -4.049 6.142 5.494 1.00 96.94 180 ARG A C 1
ATOM 1467 O O . ARG A 1 180 ? -4.042 7.181 6.145 1.00 96.94 180 ARG A O 1
ATOM 1474 N N . TYR A 1 181 ? -4.391 6.097 4.208 1.00 97.88 181 TYR A N 1
ATOM 1475 C CA . TYR A 1 181 ? -4.796 7.290 3.472 1.00 97.88 181 TYR A CA 1
ATOM 1476 C C . TYR A 1 181 ? -6.033 7.954 4.095 1.00 97.88 181 TYR A C 1
ATOM 1478 O O . TYR A 1 181 ? -6.028 9.153 4.361 1.00 97.88 181 TYR A O 1
ATOM 1486 N N . LEU A 1 182 ? -7.082 7.179 4.393 1.00 98.38 182 LEU A N 1
ATOM 1487 C CA . LEU A 1 182 ? -8.303 7.702 5.015 1.00 98.38 182 LEU A CA 1
ATOM 1488 C C . LEU A 1 182 ? -8.020 8.332 6.386 1.00 98.38 182 LEU A C 1
ATOM 1490 O O . LEU A 1 182 ? -8.552 9.401 6.682 1.00 98.38 182 LEU A O 1
ATOM 1494 N N . GLN A 1 183 ? -7.160 7.713 7.199 1.00 95.25 183 GLN A N 1
ATOM 1495 C CA . GLN A 1 183 ? -6.740 8.260 8.491 1.00 95.25 183 GLN A CA 1
ATOM 1496 C C . GLN A 1 183 ? -5.941 9.558 8.340 1.00 95.25 183 GLN A C 1
ATOM 1498 O O . GLN A 1 183 ? -6.203 10.506 9.076 1.00 95.25 183 GLN A O 1
ATOM 1503 N N . ALA A 1 184 ? -5.014 9.624 7.380 1.00 94.50 184 ALA A N 1
ATOM 1504 C CA . ALA A 1 184 ? -4.236 10.829 7.091 1.00 94.50 184 ALA A CA 1
ATOM 1505 C C . ALA A 1 184 ? -5.120 11.993 6.608 1.00 94.50 184 ALA A C 1
ATOM 1507 O O . ALA A 1 184 ? -4.831 13.153 6.889 1.00 94.50 184 ALA A O 1
ATOM 1508 N N . CYS A 1 185 ? -6.225 11.690 5.922 1.00 95.62 185 CYS A N 1
ATOM 1509 C CA . CYS A 1 185 ? -7.233 12.667 5.512 1.00 95.62 185 CYS A CA 1
ATOM 1510 C C . CYS A 1 185 ? -8.295 12.965 6.589 1.00 95.62 185 CYS A C 1
ATOM 1512 O O . CYS A 1 185 ? -9.289 13.620 6.278 1.00 95.62 185 CYS A O 1
ATOM 1514 N N . GLU A 1 186 ? -8.138 12.462 7.819 1.00 95.56 186 GLU A N 1
ATOM 1515 C CA . GLU A 1 186 ? -9.109 12.593 8.920 1.00 95.56 186 GLU A CA 1
ATOM 1516 C C . GLU A 1 186 ? -10.527 12.079 8.576 1.00 95.56 186 GLU A C 1
ATOM 1518 O O . GLU A 1 186 ? -11.528 12.454 9.189 1.00 95.56 186 GLU A O 1
ATOM 1523 N N . ARG A 1 187 ? -10.635 11.141 7.625 1.00 97.38 187 ARG A N 1
ATOM 1524 C CA . ARG A 1 187 ? -11.882 10.447 7.255 1.00 97.38 187 ARG A CA 1
ATOM 1525 C C . ARG A 1 187 ? -12.116 9.258 8.187 1.00 97.38 187 ARG A C 1
ATOM 1527 O O . ARG A 1 187 ? -12.175 8.103 7.764 1.00 97.38 187 ARG A O 1
ATOM 1534 N N . VAL A 1 188 ? -12.220 9.553 9.485 1.00 96.38 188 VAL A N 1
ATOM 1535 C CA . VAL A 1 188 ? -12.183 8.557 10.573 1.00 96.38 188 VAL A CA 1
ATOM 1536 C C . VAL A 1 188 ? -13.258 7.480 10.424 1.00 96.38 188 VAL A C 1
ATOM 1538 O O . VAL A 1 188 ? -12.947 6.307 10.603 1.00 96.38 188 VAL A O 1
ATOM 1541 N N . GLN A 1 189 ? -14.491 7.847 10.063 1.00 97.25 189 GLN A N 1
ATOM 1542 C CA . GLN A 1 189 ? -15.605 6.895 9.934 1.00 97.25 189 GLN A CA 1
ATOM 1543 C C . GLN A 1 189 ? -15.369 5.870 8.818 1.00 97.25 189 GLN A C 1
ATOM 1545 O O . GLN A 1 189 ? -15.601 4.679 8.996 1.00 97.25 189 GLN A O 1
ATOM 1550 N N . GLU A 1 190 ? -14.833 6.320 7.688 1.00 98.06 190 GLU A N 1
ATOM 1551 C CA . GLU A 1 190 ? -14.560 5.466 6.532 1.00 98.06 190 GLU A CA 1
ATOM 1552 C C . GLU A 1 190 ? -13.377 4.530 6.793 1.00 98.06 190 GLU A C 1
ATOM 1554 O O . GLU A 1 190 ? -13.433 3.342 6.470 1.00 98.06 190 GLU A O 1
ATOM 1559 N N . ALA A 1 191 ? -12.322 5.052 7.430 1.00 98.00 191 ALA A N 1
ATOM 1560 C CA . ALA A 1 191 ? -11.198 4.244 7.891 1.00 98.00 191 ALA A CA 1
ATOM 1561 C C . ALA A 1 191 ? -11.658 3.175 8.892 1.00 98.00 191 ALA A C 1
ATOM 1563 O O . ALA A 1 191 ? -11.258 2.018 8.782 1.00 98.00 191 ALA A O 1
ATOM 1564 N N . MET A 1 192 ? -12.532 3.556 9.829 1.00 97.06 192 MET A N 1
ATOM 1565 C CA . MET A 1 192 ? -13.093 2.668 10.843 1.00 97.06 192 MET A CA 1
ATOM 1566 C C . MET A 1 192 ? -13.910 1.539 10.213 1.00 97.06 192 MET A C 1
ATOM 1568 O O . MET A 1 192 ? -13.695 0.379 10.556 1.00 97.06 192 MET A O 1
ATOM 1572 N N . ALA A 1 193 ? -14.807 1.865 9.278 1.00 96.75 193 ALA A N 1
ATOM 1573 C CA . ALA A 1 193 ? -15.638 0.884 8.585 1.00 96.75 193 ALA A CA 1
ATOM 1574 C C . ALA A 1 193 ? -14.784 -0.122 7.798 1.00 96.75 193 ALA A C 1
ATOM 1576 O O . ALA A 1 193 ? -14.958 -1.332 7.936 1.00 96.75 193 ALA A O 1
ATOM 1577 N N . LEU A 1 194 ? -13.801 0.364 7.028 1.00 97.00 194 LEU A N 1
ATOM 1578 C CA . LEU A 1 194 ? -12.921 -0.509 6.251 1.00 97.00 194 LEU A CA 1
ATOM 1579 C C . LEU A 1 194 ? -12.030 -1.385 7.143 1.00 97.00 194 LEU A C 1
ATOM 1581 O O . LEU A 1 194 ? -11.892 -2.578 6.868 1.00 97.00 194 LEU A O 1
ATOM 1585 N N . ALA A 1 195 ? -11.446 -0.821 8.206 1.00 96.12 195 ALA A N 1
ATOM 1586 C CA . ALA A 1 195 ? -10.629 -1.577 9.154 1.00 96.12 195 ALA A CA 1
ATOM 1587 C C . ALA A 1 195 ? -11.454 -2.666 9.852 1.00 96.12 195 ALA A C 1
ATOM 1589 O O . ALA A 1 195 ? -11.017 -3.814 9.901 1.00 96.12 195 ALA A O 1
ATOM 1590 N N . LYS A 1 196 ? -12.677 -2.343 10.293 1.00 94.06 196 LYS A N 1
ATOM 1591 C CA . LYS A 1 196 ? -13.591 -3.305 10.916 1.00 94.06 196 LYS A CA 1
ATOM 1592 C C . LYS A 1 196 ? -13.923 -4.474 9.986 1.00 94.06 196 LYS A C 1
ATOM 1594 O O . LYS A 1 196 ? -13.751 -5.622 10.379 1.00 94.06 196 LYS A O 1
ATOM 1599 N N . CYS A 1 197 ? -14.298 -4.208 8.731 1.00 93.19 197 CYS A N 1
ATOM 1600 C CA . CYS A 1 197 ? -14.554 -5.282 7.765 1.00 93.19 197 CYS A CA 1
ATOM 1601 C C . CYS A 1 197 ? -13.326 -6.186 7.551 1.00 93.19 197 CYS A C 1
ATOM 1603 O O . CYS A 1 197 ? -13.473 -7.390 7.357 1.00 93.19 197 CYS A O 1
ATOM 1605 N N . CYS A 1 198 ? -12.109 -5.630 7.596 1.00 93.25 198 CYS A N 1
ATOM 1606 C CA . CYS A 1 198 ? -10.876 -6.413 7.475 1.00 93.25 198 CYS A CA 1
ATOM 1607 C C . CYS A 1 198 ? -10.636 -7.341 8.681 1.00 93.25 198 CYS A C 1
ATOM 1609 O O . CYS A 1 198 ? -10.115 -8.442 8.496 1.00 93.25 198 CYS A O 1
ATOM 1611 N N . LEU A 1 199 ? -11.035 -6.928 9.889 1.00 89.50 199 LEU A N 1
ATOM 1612 C CA . LEU A 1 199 ? -10.934 -7.731 11.116 1.00 89.50 199 LEU A CA 1
ATOM 1613 C C . LEU A 1 199 ? -11.893 -8.920 11.137 1.00 89.50 199 LEU A C 1
ATOM 1615 O O . LEU A 1 199 ? -11.571 -9.970 11.682 1.00 89.50 199 LEU A O 1
ATOM 1619 N N . GLU A 1 200 ? -13.052 -8.784 10.503 1.00 85.19 200 GLU A N 1
ATOM 1620 C CA . GLU A 1 200 ? -14.068 -9.838 10.447 1.00 85.19 200 GLU A CA 1
ATOM 1621 C C . GLU A 1 200 ? -13.738 -10.929 9.402 1.00 85.19 200 GLU A C 1
ATOM 1623 O O . GLU A 1 200 ? -14.427 -11.946 9.321 1.00 85.19 200 GLU A O 1
ATOM 1628 N N . HIS A 1 201 ? -12.670 -10.761 8.606 1.00 83.81 201 HIS A N 1
ATOM 1629 C CA . HIS A 1 201 ? -12.313 -11.681 7.523 1.00 83.81 201 HIS A CA 1
ATOM 1630 C C . HIS A 1 201 ? -11.226 -12.707 7.917 1.00 83.81 201 HIS A C 1
ATOM 1632 O O . HIS A 1 201 ? -10.102 -12.294 8.217 1.00 83.81 201 HIS A O 1
ATOM 1638 N N . PRO A 1 202 ? -11.463 -14.035 7.777 1.00 71.00 202 PRO A N 1
ATOM 1639 C CA . PRO A 1 202 ? -10.599 -15.124 8.279 1.00 71.00 202 PRO A CA 1
ATOM 1640 C C . PRO A 1 202 ? -9.135 -15.159 7.808 1.00 71.00 202 PRO A C 1
ATOM 1642 O O . PRO A 1 202 ? -8.297 -15.782 8.460 1.00 71.00 202 PRO A O 1
ATOM 1645 N N . GLU A 1 203 ? -8.804 -14.507 6.695 1.00 70.50 203 GLU A N 1
ATOM 1646 C CA . GLU A 1 203 ? -7.421 -14.421 6.195 1.00 70.50 203 GLU A CA 1
ATOM 1647 C C . GLU A 1 203 ? -6.759 -13.061 6.458 1.00 70.50 203 GLU A C 1
ATOM 1649 O O . GLU A 1 203 ? -5.534 -12.972 6.464 1.00 70.50 203 GLU A O 1
ATOM 1654 N N . VAL A 1 204 ? -7.552 -12.006 6.680 1.00 70.44 204 VAL A N 1
ATOM 1655 C CA . VAL A 1 204 ? -7.060 -10.621 6.799 1.00 70.44 204 VAL A CA 1
ATOM 1656 C C . VAL A 1 204 ? -6.899 -10.219 8.270 1.00 70.44 204 VAL A C 1
ATOM 1658 O O . VAL A 1 204 ? -5.973 -9.476 8.584 1.00 70.44 204 VAL A O 1
ATOM 1661 N N . TRP A 1 205 ? -7.708 -10.781 9.179 1.00 66.62 205 TRP A N 1
ATOM 1662 C CA . TRP A 1 205 ? -7.675 -10.479 10.621 1.00 66.62 205 TRP A CA 1
ATOM 1663 C C . TRP A 1 205 ? -6.303 -10.678 11.279 1.00 66.62 205 TRP A C 1
ATOM 1665 O O . TRP A 1 205 ? -5.973 -9.997 12.240 1.00 66.62 205 TRP A O 1
ATOM 1675 N N . ARG A 1 206 ? -5.462 -11.571 10.737 1.00 71.44 206 ARG A N 1
ATOM 1676 C CA . ARG A 1 206 ? -4.112 -11.846 11.263 1.00 71.44 206 ARG A CA 1
ATOM 16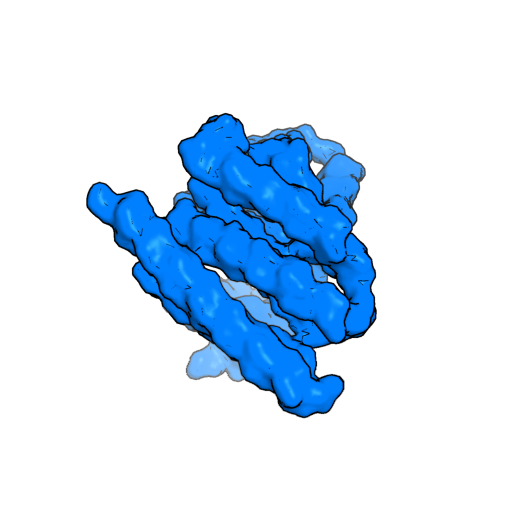77 C C . ARG A 1 206 ? -3.159 -10.654 11.157 1.00 71.44 206 ARG A C 1
ATOM 1679 O O . ARG A 1 206 ? -2.065 -10.692 11.712 1.00 71.44 206 ARG A O 1
ATOM 1686 N N . HIS A 1 207 ? -3.531 -9.624 10.405 1.00 80.62 207 HIS A N 1
ATOM 1687 C CA . HIS A 1 207 ? -2.747 -8.408 10.284 1.00 80.62 207 HIS A CA 1
ATOM 1688 C C . HIS A 1 207 ? -3.088 -7.447 11.429 1.00 80.62 207 HIS A C 1
ATOM 1690 O O . HIS A 1 207 ? -4.076 -6.714 11.361 1.00 80.62 207 HIS A O 1
ATOM 1696 N N . LEU A 1 208 ? -2.212 -7.397 12.441 1.00 88.50 208 LEU A N 1
ATOM 1697 C CA . LEU A 1 208 ? -2.340 -6.519 13.617 1.00 88.50 208 LEU A CA 1
ATOM 1698 C C . LEU A 1 208 ? -2.536 -5.038 13.268 1.00 88.50 208 LEU A C 1
ATOM 1700 O O . LEU A 1 208 ? -3.151 -4.300 14.035 1.00 88.50 208 LEU A O 1
ATOM 1704 N N . PHE A 1 209 ? -2.084 -4.614 12.084 1.00 92.44 209 PHE A N 1
ATOM 1705 C CA . PHE A 1 209 ? -2.347 -3.279 11.559 1.00 92.44 209 PHE A CA 1
ATOM 1706 C C . PHE A 1 209 ? -3.840 -2.912 11.590 1.00 92.44 209 PHE A C 1
ATOM 1708 O O . PHE A 1 209 ? -4.176 -1.803 11.999 1.00 92.44 209 PHE A O 1
ATOM 1715 N N . PHE A 1 210 ? -4.750 -3.811 11.191 1.00 94.12 210 PHE A N 1
ATOM 1716 C CA . PHE A 1 210 ? -6.180 -3.478 11.158 1.00 94.12 210 PHE A CA 1
ATOM 1717 C C . PHE A 1 210 ? -6.770 -3.338 12.562 1.00 94.12 210 PHE A C 1
ATOM 1719 O O . PHE A 1 210 ? -7.643 -2.495 12.758 1.00 94.12 210 PHE A O 1
ATOM 1726 N N . HIS A 1 211 ? -6.251 -4.082 13.545 1.00 93.06 211 HIS A N 1
ATOM 1727 C CA . HIS A 1 211 ? -6.637 -3.913 14.946 1.00 93.06 211 HIS A CA 1
ATOM 1728 C C . HIS A 1 211 ? -6.176 -2.551 15.461 1.00 93.06 211 HIS A C 1
ATOM 1730 O O . HIS A 1 211 ? -6.991 -1.786 15.973 1.00 93.06 211 HIS A O 1
ATOM 1736 N N . GLN A 1 212 ? -4.898 -2.212 15.258 1.00 93.81 212 GLN A N 1
ATOM 1737 C CA . GLN A 1 212 ? -4.358 -0.901 15.621 1.00 93.81 212 GLN A CA 1
ATOM 1738 C C . GLN A 1 212 ? -5.171 0.224 14.968 1.00 93.81 212 GLN A C 1
ATOM 1740 O O . GLN A 1 212 ? -5.639 1.124 15.657 1.00 93.81 212 GLN A O 1
ATOM 1745 N N . ALA A 1 213 ? -5.404 0.148 13.655 1.00 95.25 213 ALA A N 1
ATOM 1746 C CA . ALA A 1 213 ? -6.140 1.168 12.921 1.00 95.25 213 ALA A CA 1
ATOM 1747 C C . ALA A 1 213 ? -7.590 1.318 13.409 1.00 95.25 213 ALA A C 1
ATOM 1749 O O . ALA A 1 213 ? -8.073 2.445 13.543 1.00 95.25 213 ALA A O 1
ATOM 1750 N N . TYR A 1 214 ? -8.271 0.208 13.713 1.00 96.19 214 TYR A N 1
ATOM 1751 C CA . TYR A 1 214 ? -9.628 0.232 14.254 1.00 96.19 214 TYR A CA 1
ATOM 1752 C C . TYR A 1 214 ? -9.671 0.860 15.655 1.00 96.19 214 TYR A C 1
ATOM 1754 O O . TYR A 1 214 ? -10.478 1.759 15.892 1.00 96.19 214 TYR A O 1
ATOM 1762 N N . LEU A 1 215 ? -8.753 0.481 16.550 1.00 95.56 215 LEU A N 1
ATOM 1763 C CA . LEU A 1 215 ? -8.629 1.071 17.888 1.00 95.56 215 LEU A CA 1
ATOM 1764 C C . LEU A 1 215 ? -8.307 2.574 17.824 1.00 95.56 215 LEU A C 1
ATOM 1766 O O . LEU A 1 215 ? -8.952 3.367 18.515 1.00 95.56 215 LEU A O 1
ATOM 1770 N N . THR A 1 216 ? -7.381 2.988 16.949 1.00 94.75 216 THR A N 1
ATOM 1771 C CA . THR A 1 216 ? -7.094 4.405 16.672 1.00 94.75 216 THR A CA 1
ATOM 1772 C C . THR A 1 216 ? -8.364 5.139 16.239 1.00 94.75 216 THR A C 1
ATOM 1774 O O . THR A 1 216 ? -8.667 6.220 16.748 1.00 94.75 216 THR A O 1
ATOM 1777 N N . CYS A 1 217 ? -9.141 4.560 15.321 1.00 96.25 217 CYS A N 1
ATOM 1778 C CA . CYS A 1 217 ? -10.387 5.153 14.847 1.00 96.25 217 CYS A CA 1
ATOM 1779 C C . CYS A 1 217 ? -11.446 5.272 15.952 1.00 96.25 217 CYS A C 1
ATOM 1781 O O . CYS A 1 217 ? -12.065 6.329 16.072 1.00 96.25 217 CYS A O 1
ATOM 1783 N N . LEU A 1 218 ? -11.623 4.245 16.790 1.00 96.44 218 LEU A N 1
ATOM 1784 C CA . LEU A 1 218 ? -12.538 4.288 17.935 1.00 96.44 218 LEU A CA 1
ATOM 1785 C C . LEU A 1 218 ? -12.159 5.401 18.914 1.00 96.44 218 LEU A C 1
ATOM 1787 O O . LEU A 1 218 ? -13.032 6.136 19.375 1.00 96.44 218 LEU A O 1
ATOM 1791 N N . TYR A 1 219 ? -10.864 5.572 19.190 1.00 94.81 219 TYR A N 1
ATOM 1792 C CA . TYR A 1 219 ? -10.379 6.671 20.022 1.00 94.81 219 TYR A CA 1
ATOM 1793 C C . TYR A 1 219 ? -10.680 8.037 19.395 1.00 94.81 219 TYR A C 1
ATOM 1795 O O . TYR A 1 219 ? -11.286 8.889 20.045 1.00 94.81 219 TYR A O 1
ATOM 1803 N N . LYS A 1 220 ? -10.313 8.236 18.120 1.00 93.81 220 LYS A N 1
ATOM 1804 C CA . LYS A 1 220 ? -10.550 9.495 17.392 1.00 93.81 220 LYS A CA 1
ATOM 1805 C C . LYS A 1 220 ? -12.041 9.830 17.258 1.00 93.81 220 LYS A C 1
ATOM 1807 O O . LYS A 1 220 ? -12.398 11.002 17.236 1.00 93.81 220 LYS A O 1
ATOM 1812 N N . ALA A 1 221 ? -12.911 8.821 17.212 1.00 94.75 221 ALA A N 1
ATOM 1813 C CA . ALA A 1 221 ? -14.367 8.972 17.212 1.00 94.75 221 ALA A CA 1
ATOM 1814 C C . ALA A 1 221 ? -14.981 9.122 18.622 1.00 94.75 221 ALA A C 1
ATOM 1816 O O . ALA A 1 221 ? -16.204 9.150 18.753 1.00 94.75 221 ALA A O 1
ATOM 1817 N N . SER A 1 222 ? -14.161 9.190 19.678 1.00 94.88 222 SER A N 1
ATOM 1818 C CA . SER A 1 222 ? -14.589 9.245 21.087 1.00 94.88 222 SER A CA 1
ATOM 1819 C C . SER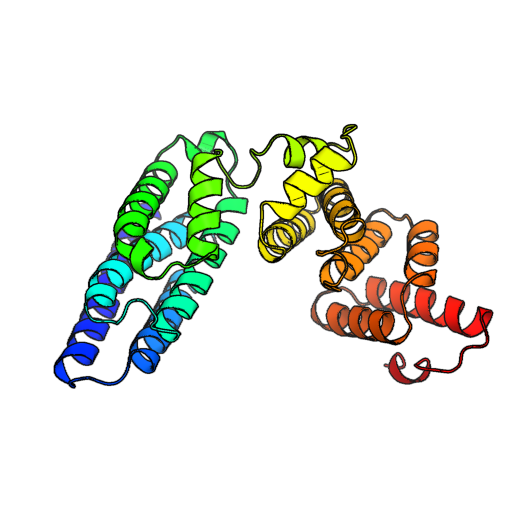 A 1 222 ? -15.449 8.052 21.539 1.00 94.88 222 SER A C 1
ATOM 1821 O O . SER A 1 222 ? -16.197 8.135 22.514 1.00 94.88 222 SER A O 1
ATOM 1823 N N . LEU A 1 223 ? -15.318 6.903 20.874 1.00 94.38 223 LEU A N 1
ATOM 1824 C CA . LEU A 1 223 ? -16.011 5.651 21.190 1.00 94.38 223 LEU A CA 1
ATOM 1825 C C . LEU A 1 223 ? -15.215 4.818 22.208 1.00 94.38 223 LEU A C 1
ATOM 1827 O O . LEU A 1 223 ? -14.976 3.627 22.012 1.00 94.38 223 LEU A O 1
ATOM 1831 N N . HIS A 1 224 ? -14.808 5.437 23.320 1.00 92.12 224 HIS A N 1
ATOM 1832 C CA . HIS A 1 224 ? -13.900 4.822 24.298 1.00 92.12 224 HIS A CA 1
ATOM 1833 C C . HIS A 1 224 ? -14.430 3.505 24.879 1.00 92.12 224 HIS A C 1
ATOM 1835 O O . HIS A 1 224 ? -13.661 2.572 25.077 1.00 92.12 224 HIS A O 1
ATOM 1841 N N . GLN A 1 225 ? -15.742 3.391 25.105 1.00 91.94 225 GLN A N 1
ATOM 1842 C CA . GLN A 1 225 ? -16.336 2.144 25.595 1.00 91.94 225 GLN A CA 1
ATOM 1843 C C . GLN A 1 225 ? -16.133 0.982 24.612 1.00 91.94 225 GLN A C 1
ATOM 1845 O O . GLN A 1 225 ? -15.767 -0.109 25.040 1.00 91.94 225 GLN A O 1
ATOM 1850 N N . HIS A 1 226 ? -16.322 1.224 23.314 1.00 93.12 226 HIS A N 1
ATOM 1851 C CA . HIS A 1 226 ? -16.083 0.214 22.284 1.00 93.12 226 HIS A CA 1
ATOM 1852 C C . HIS A 1 226 ? -14.591 -0.107 22.181 1.00 93.12 226 HIS A C 1
ATOM 1854 O O . HIS A 1 226 ? -14.233 -1.270 22.102 1.00 93.12 226 HIS A O 1
ATOM 1860 N N . LEU A 1 227 ? -13.708 0.892 22.295 1.00 93.75 227 LEU A N 1
ATOM 1861 C CA . LEU A 1 227 ? -12.259 0.657 22.341 1.00 93.75 227 LEU A CA 1
ATOM 1862 C C . LEU A 1 227 ? -11.875 -0.300 23.477 1.00 93.75 227 LEU A C 1
ATOM 1864 O O . LEU A 1 227 ? -11.087 -1.217 23.267 1.00 93.75 227 LEU A O 1
ATOM 1868 N N . HIS A 1 228 ? -12.441 -0.109 24.672 1.00 90.94 228 HIS A N 1
ATOM 1869 C CA . HIS A 1 228 ? -12.201 -1.001 25.806 1.00 90.94 228 HIS A CA 1
ATOM 1870 C C . HIS A 1 228 ? -12.727 -2.421 25.565 1.00 90.94 228 HIS A C 1
ATOM 1872 O O . HIS A 1 228 ? -12.067 -3.372 25.971 1.00 90.94 228 HIS A O 1
ATOM 1878 N N . GLN A 1 229 ? -13.888 -2.563 24.921 1.00 91.75 229 GLN A N 1
ATOM 1879 C CA . GLN A 1 229 ? -14.454 -3.867 24.561 1.00 91.75 229 GLN A CA 1
ATOM 1880 C C . GLN A 1 229 ? -13.575 -4.588 23.539 1.00 91.75 229 GLN A C 1
ATOM 1882 O O . GLN A 1 229 ? -13.230 -5.740 23.744 1.00 91.75 229 GLN A O 1
ATOM 1887 N N . GLU A 1 230 ? -13.140 -3.892 22.493 1.00 92.19 230 GLU A N 1
ATOM 1888 C CA . GLU A 1 230 ? -12.277 -4.470 21.460 1.00 92.19 230 GLU A CA 1
ATOM 1889 C C . GLU A 1 230 ? -10.907 -4.858 22.014 1.00 92.19 230 GLU A C 1
ATOM 1891 O O . GLU A 1 230 ? -10.431 -5.960 21.765 1.00 92.19 230 GLU A O 1
ATOM 1896 N N . MET A 1 231 ? -10.294 -4.003 22.842 1.00 90.69 231 MET A N 1
ATOM 1897 C CA . MET A 1 231 ? -9.055 -4.350 23.544 1.00 90.69 231 MET A CA 1
ATOM 1898 C C . MET A 1 231 ? -9.236 -5.601 24.418 1.00 90.69 231 MET A C 1
ATOM 1900 O O . MET A 1 231 ? -8.305 -6.393 24.549 1.00 90.69 231 MET A O 1
ATOM 1904 N N . ALA A 1 232 ? -10.440 -5.807 24.971 1.00 88.75 232 ALA A N 1
ATOM 1905 C CA . ALA A 1 232 ? -10.738 -6.949 25.824 1.00 88.75 232 ALA A CA 1
ATOM 1906 C C . ALA A 1 232 ? -10.671 -8.308 25.107 1.00 88.75 232 ALA A C 1
ATOM 1908 O O . ALA A 1 232 ? -10.367 -9.318 25.744 1.00 88.75 232 ALA A O 1
ATOM 1909 N N . GLU A 1 233 ? -10.917 -8.322 23.800 1.00 88.50 233 GLU A N 1
ATOM 1910 C CA . GLU A 1 233 ? -10.931 -9.533 22.974 1.00 88.50 233 GLU A CA 1
ATOM 1911 C C . GLU A 1 233 ? -9.553 -9.855 22.364 1.00 88.50 233 GLU A C 1
ATOM 1913 O O . GLU A 1 233 ? -9.340 -10.956 21.856 1.00 88.50 233 GLU A O 1
ATOM 1918 N N . ILE A 1 234 ? -8.594 -8.922 22.422 1.00 88.38 234 ILE A N 1
ATOM 1919 C CA . ILE A 1 234 ? -7.254 -9.092 21.843 1.00 88.38 234 ILE A CA 1
ATOM 1920 C C . ILE A 1 234 ? -6.341 -9.867 22.811 1.00 88.38 234 ILE A C 1
ATOM 1922 O O . ILE A 1 234 ? -6.284 -9.596 24.018 1.00 88.38 234 ILE A O 1
ATOM 1926 N N . ASP A 1 235 ? -5.584 -10.831 22.273 1.00 87.50 235 ASP A N 1
ATOM 1927 C CA . ASP A 1 235 ? -4.587 -11.577 23.047 1.00 87.50 235 ASP A CA 1
ATOM 1928 C C . ASP A 1 235 ? -3.519 -10.648 23.649 1.00 87.50 235 ASP A C 1
ATOM 1930 O O . ASP A 1 235 ? -3.181 -9.599 23.104 1.00 87.50 235 ASP A O 1
ATOM 1934 N N . GLY A 1 236 ? -2.951 -11.041 24.792 1.00 85.75 236 GLY A N 1
ATOM 1935 C CA . GLY A 1 236 ? -2.001 -10.197 25.517 1.00 85.75 236 GLY A CA 1
ATOM 1936 C C . GLY A 1 236 ? -0.752 -9.861 24.723 1.00 85.75 236 GLY A C 1
ATOM 1937 O O . GLY A 1 236 ? -0.278 -8.730 24.795 1.00 85.75 236 GLY A O 1
ATOM 1938 N N . ARG A 1 237 ? -0.245 -10.813 23.938 1.00 88.19 237 ARG A N 1
ATOM 1939 C CA . ARG A 1 237 ? 0.922 -10.589 23.085 1.00 88.19 237 ARG A CA 1
ATOM 1940 C C . ARG A 1 237 ? 0.605 -9.597 21.973 1.00 88.19 237 ARG A C 1
ATOM 1942 O O . ARG A 1 237 ? 1.358 -8.647 21.779 1.00 88.19 237 ARG A O 1
ATOM 1949 N N . ASP A 1 238 ? -0.510 -9.816 21.289 1.00 89.62 238 ASP A N 1
ATOM 1950 C CA . ASP A 1 238 ? -0.936 -9.004 20.153 1.00 89.62 238 ASP A CA 1
ATOM 1951 C C . ASP A 1 238 ? -1.257 -7.571 20.597 1.00 89.62 238 ASP A C 1
ATOM 1953 O O . ASP A 1 238 ? -0.882 -6.614 19.923 1.00 89.62 238 ASP A O 1
ATOM 1957 N N . ALA A 1 239 ? -1.863 -7.401 21.776 1.00 90.38 239 ALA A N 1
ATOM 1958 C CA . ALA A 1 239 ? -2.122 -6.091 22.365 1.00 90.38 239 ALA A CA 1
ATOM 1959 C C . ALA A 1 239 ? -0.827 -5.314 22.663 1.00 90.38 239 ALA A C 1
ATOM 1961 O O . ALA A 1 239 ? -0.751 -4.123 22.365 1.00 90.38 239 ALA A O 1
ATOM 1962 N N . VAL A 1 240 ? 0.206 -5.974 23.205 1.00 89.44 240 VAL A N 1
ATOM 1963 C CA . VAL A 1 240 ? 1.525 -5.346 23.411 1.00 89.44 240 VAL A CA 1
ATOM 1964 C C . VAL A 1 240 ? 2.141 -4.944 22.077 1.00 89.44 240 VAL A C 1
ATOM 1966 O O . VAL A 1 240 ? 2.605 -3.817 21.941 1.00 89.44 240 VAL A O 1
ATOM 1969 N N . GLU A 1 241 ? 2.117 -5.832 21.082 1.00 90.06 241 GLU A N 1
ATOM 1970 C CA . GLU A 1 241 ? 2.673 -5.541 19.758 1.00 90.06 241 GLU A CA 1
ATOM 1971 C C . GLU A 1 241 ? 1.953 -4.362 19.084 1.00 90.06 241 GLU A C 1
ATOM 1973 O O . GLU A 1 241 ? 2.607 -3.478 18.533 1.00 90.06 241 GLU A O 1
ATOM 1978 N N . ILE A 1 242 ? 0.623 -4.282 19.198 1.00 91.31 242 ILE A N 1
ATOM 1979 C CA . ILE A 1 242 ? -0.173 -3.135 18.734 1.00 91.31 242 ILE A CA 1
ATOM 1980 C C . ILE A 1 242 ? 0.264 -1.837 19.424 1.00 91.31 242 ILE A C 1
ATOM 1982 O O . ILE A 1 242 ? 0.456 -0.825 18.749 1.00 91.31 242 ILE A O 1
ATOM 1986 N N . ILE A 1 243 ? 0.433 -1.851 20.751 1.00 90.06 243 ILE A N 1
ATOM 1987 C CA . ILE A 1 243 ? 0.850 -0.666 21.514 1.00 90.06 243 ILE A CA 1
ATOM 1988 C C . ILE A 1 243 ? 2.263 -0.226 21.105 1.00 90.06 243 ILE A C 1
ATOM 1990 O O . ILE A 1 243 ? 2.474 0.957 20.841 1.00 90.06 243 ILE A O 1
ATOM 1994 N N . CYS A 1 244 ? 3.209 -1.160 20.985 1.00 88.12 244 CYS A N 1
ATOM 1995 C CA . CYS A 1 244 ? 4.574 -0.864 20.545 1.00 88.12 244 CYS A CA 1
ATOM 1996 C C . CYS A 1 244 ? 4.613 -0.310 19.113 1.00 88.12 244 CYS A C 1
ATOM 1998 O O . CYS A 1 244 ? 5.330 0.649 18.835 1.00 88.12 244 CYS A O 1
ATOM 2000 N N . ASN A 1 245 ? 3.823 -0.870 18.193 1.00 87.38 245 ASN A N 1
ATOM 2001 C CA . ASN A 1 245 ? 3.753 -0.369 16.819 1.00 87.38 245 ASN A CA 1
ATOM 2002 C C . ASN A 1 245 ? 3.188 1.059 16.763 1.00 87.38 245 ASN A C 1
ATOM 2004 O O . ASN A 1 245 ? 3.688 1.892 15.999 1.00 87.38 245 ASN A O 1
ATOM 2008 N N . ALA A 1 246 ? 2.191 1.358 17.601 1.00 86.25 246 ALA A N 1
ATOM 2009 C CA . ALA A 1 246 ? 1.605 2.688 17.706 1.00 86.25 246 ALA A CA 1
ATOM 2010 C C . ALA A 1 246 ? 2.589 3.731 18.262 1.00 86.25 246 ALA A C 1
ATOM 2012 O O . ALA A 1 246 ? 2.478 4.901 17.900 1.00 86.25 246 ALA A O 1
ATOM 2013 N N . GLU A 1 247 ? 3.560 3.337 19.095 1.00 85.06 247 GLU A N 1
ATOM 2014 C CA . GLU A 1 247 ? 4.503 4.256 19.759 1.00 85.06 247 GLU A CA 1
ATOM 2015 C C . GLU A 1 247 ? 5.267 5.142 18.764 1.00 85.06 247 GLU A C 1
ATOM 2017 O O . GLU A 1 247 ? 5.484 6.327 18.996 1.00 85.06 247 GLU A O 1
ATOM 2022 N N . SER A 1 248 ? 5.621 4.577 17.609 1.00 77.94 248 SER A N 1
ATOM 2023 C CA . SER A 1 248 ? 6.347 5.291 16.553 1.00 77.94 248 SER A CA 1
ATOM 2024 C C . SER A 1 248 ? 5.463 6.136 15.623 1.00 77.94 248 SER A C 1
ATOM 2026 O O . SER A 1 248 ? 5.990 6.897 14.812 1.00 77.94 248 SER A O 1
ATOM 2028 N N . GLN A 1 249 ? 4.136 5.988 15.695 1.00 78.38 249 GLN A N 1
ATOM 2029 C CA . GLN A 1 249 ? 3.193 6.486 14.682 1.00 78.38 249 GLN A CA 1
ATOM 2030 C C . GLN A 1 249 ? 2.158 7.469 15.238 1.00 78.38 249 GLN A C 1
ATOM 2032 O O . GLN A 1 249 ? 1.632 8.292 14.489 1.00 78.38 249 GLN A O 1
ATOM 2037 N N . GLU A 1 250 ? 1.843 7.381 16.529 1.00 85.31 250 GLU A N 1
ATOM 2038 C CA . GLU A 1 250 ? 0.679 8.022 17.134 1.00 85.31 250 GLU A CA 1
ATOM 2039 C C . GLU A 1 250 ? 1.057 8.986 18.264 1.00 85.31 250 GLU A C 1
ATOM 2041 O O . GLU A 1 250 ? 2.177 9.002 18.764 1.00 85.31 250 GLU A O 1
ATOM 2046 N N . LYS A 1 251 ? 0.098 9.821 18.682 1.00 82.94 251 LYS A N 1
ATOM 2047 C CA . LYS A 1 251 ? 0.297 10.774 19.785 1.00 82.94 251 LYS A CA 1
ATOM 2048 C C . LYS A 1 251 ? 0.266 10.076 21.148 1.00 82.94 251 LYS A C 1
ATOM 2050 O O . LYS A 1 251 ? -0.547 9.173 21.358 1.00 82.94 251 LYS A O 1
ATOM 2055 N N . ASP A 1 252 ? 1.014 10.624 22.106 1.00 85.88 252 ASP A N 1
ATOM 2056 C CA . ASP A 1 252 ? 1.088 10.163 23.504 1.00 85.88 252 ASP A CA 1
ATOM 2057 C C . ASP A 1 252 ? -0.286 9.929 24.155 1.00 85.88 252 ASP A C 1
ATOM 2059 O O . ASP A 1 252 ? -0.461 9.002 24.942 1.00 85.88 252 ASP A O 1
ATOM 2063 N N . GLU A 1 253 ? -1.291 10.741 23.817 1.00 87.69 253 GLU A N 1
ATOM 2064 C CA . GLU A 1 253 ? -2.649 10.600 24.355 1.00 87.69 253 GLU A CA 1
ATOM 2065 C C . GLU A 1 253 ? -3.337 9.298 23.920 1.00 87.69 253 GLU A C 1
ATOM 2067 O O . GLU A 1 253 ? -3.984 8.640 24.741 1.00 87.69 253 GLU A O 1
ATOM 2072 N N . LEU A 1 254 ? -3.181 8.902 22.649 1.00 88.81 254 LEU A N 1
ATOM 2073 C CA . LEU A 1 254 ? -3.725 7.638 22.153 1.00 88.81 254 LEU A CA 1
ATOM 2074 C C . LEU A 1 254 ? -2.995 6.469 22.809 1.00 88.81 254 LEU A C 1
ATOM 2076 O O . LEU A 1 254 ? -3.651 5.554 23.302 1.00 88.81 254 LEU A O 1
ATOM 2080 N N . LEU A 1 255 ? -1.662 6.526 22.868 1.00 90.31 255 LEU A N 1
ATOM 2081 C CA . LEU A 1 255 ? -0.847 5.500 23.523 1.00 90.31 255 LEU A CA 1
ATOM 2082 C C . LEU A 1 255 ? -1.280 5.310 24.971 1.00 90.31 255 LEU A C 1
ATOM 2084 O O . LEU A 1 255 ? -1.581 4.195 25.390 1.00 90.31 255 LEU A O 1
ATOM 2088 N N . LEU A 1 256 ? -1.436 6.407 25.714 1.00 89.50 256 LEU A N 1
ATOM 2089 C CA . LEU A 1 256 ? -1.923 6.364 27.084 1.00 89.50 256 LEU A CA 1
ATOM 2090 C C . LEU A 1 256 ? -3.324 5.742 27.177 1.00 89.50 256 LEU A C 1
ATOM 2092 O O . LEU A 1 256 ? -3.591 4.989 28.115 1.00 89.50 256 LEU A O 1
ATOM 2096 N N . SER A 1 257 ? -4.221 6.039 26.234 1.00 90.19 257 SER A N 1
ATOM 2097 C CA . SER A 1 257 ? -5.554 5.429 26.186 1.00 90.19 257 SER A CA 1
ATOM 2098 C C . SER A 1 257 ? -5.490 3.921 25.934 1.00 90.19 257 SER A C 1
ATOM 2100 O O . SER A 1 257 ? -6.189 3.169 26.614 1.00 90.19 257 SER A O 1
ATOM 2102 N N . LEU A 1 258 ? -4.653 3.469 24.998 1.00 91.88 258 LEU A N 1
ATOM 2103 C CA . LEU A 1 258 ? -4.469 2.048 24.690 1.00 91.88 258 LEU A CA 1
ATOM 2104 C C . LEU A 1 258 ? -3.848 1.302 25.878 1.00 91.88 258 LEU A C 1
ATOM 2106 O O . LEU A 1 258 ? -4.388 0.283 26.307 1.00 91.88 258 LEU A O 1
ATOM 2110 N N . CYS A 1 259 ? -2.794 1.857 26.485 1.00 91.00 259 CYS A N 1
ATOM 2111 C CA . CYS A 1 259 ? -2.164 1.303 27.684 1.00 91.00 259 CYS A CA 1
ATOM 2112 C C . CYS A 1 259 ? -3.156 1.202 28.847 1.00 91.00 259 CYS A C 1
ATOM 2114 O O . CYS A 1 259 ? -3.236 0.167 29.506 1.00 91.00 259 CYS A O 1
ATOM 2116 N N . LYS A 1 260 ? -3.960 2.248 29.093 1.00 90.31 260 LYS A N 1
ATOM 2117 C CA . LYS A 1 260 ? -5.008 2.218 30.125 1.00 90.31 260 LYS A CA 1
ATOM 2118 C C . LYS A 1 260 ? -6.045 1.138 29.845 1.00 90.31 260 LYS A C 1
ATOM 2120 O O . LYS A 1 260 ? -6.438 0.444 30.782 1.00 90.31 260 LYS A O 1
ATOM 2125 N N . ALA A 1 261 ? -6.491 0.996 28.597 1.00 90.50 261 ALA A N 1
ATOM 2126 C CA . ALA A 1 261 ? -7.460 -0.025 28.222 1.00 90.50 261 ALA A CA 1
ATOM 2127 C C . ALA A 1 261 ? -6.920 -1.437 28.464 1.00 90.50 261 ALA A C 1
ATOM 2129 O O . ALA A 1 261 ? -7.570 -2.221 29.155 1.00 90.50 261 ALA A O 1
ATOM 2130 N N . PHE A 1 262 ? -5.701 -1.706 27.997 1.00 90.44 262 PHE A N 1
ATOM 2131 C CA . PHE A 1 262 ? -5.018 -2.982 28.185 1.00 90.44 262 PHE A CA 1
ATOM 2132 C C . PHE A 1 262 ? -4.785 -3.315 29.667 1.00 90.44 262 PHE A C 1
ATOM 2134 O O . PHE A 1 262 ? -5.170 -4.384 30.143 1.00 90.44 262 PHE A O 1
ATOM 2141 N N . LEU A 1 263 ? -4.202 -2.389 30.437 1.00 88.69 263 LEU A N 1
ATOM 2142 C CA . LEU A 1 263 ? -3.902 -2.612 31.855 1.00 88.69 263 LEU A CA 1
ATOM 2143 C C . LEU A 1 263 ? -5.172 -2.817 32.684 1.00 88.69 263 LEU A C 1
ATOM 2145 O O . LEU A 1 263 ? -5.203 -3.694 33.546 1.00 88.69 263 LEU A O 1
ATOM 2149 N N . SER A 1 264 ? -6.230 -2.046 32.413 1.00 86.69 264 SER A N 1
ATOM 2150 C CA . SER A 1 264 ? -7.507 -2.185 33.126 1.00 86.69 264 SER A CA 1
ATOM 2151 C C . SER A 1 264 ? -8.104 -3.579 32.934 1.00 86.69 264 SER A C 1
ATOM 2153 O O . SER A 1 264 ? -8.564 -4.186 33.899 1.00 86.69 264 SER A O 1
ATOM 2155 N N . GLN A 1 265 ? -8.048 -4.112 31.713 1.00 83.44 265 GLN A N 1
ATOM 2156 C CA . GLN A 1 265 ? -8.500 -5.466 31.401 1.00 83.44 265 GLN A CA 1
ATOM 2157 C C . GLN A 1 265 ? -7.638 -6.533 32.094 1.00 83.44 265 GLN A C 1
ATOM 2159 O O . GLN A 1 265 ? -8.184 -7.441 32.721 1.00 83.44 265 GLN A O 1
ATOM 2164 N N . ARG A 1 266 ? -6.302 -6.434 32.019 1.00 82.38 266 ARG A N 1
ATOM 2165 C CA . ARG A 1 266 ? -5.390 -7.422 32.632 1.00 82.38 266 ARG A CA 1
ATOM 2166 C C . ARG A 1 266 ? -5.558 -7.489 34.145 1.00 82.38 266 ARG A C 1
ATOM 2168 O O . ARG A 1 266 ? -5.685 -8.577 34.704 1.00 82.38 266 ARG A O 1
ATOM 2175 N N . LEU A 1 267 ? -5.659 -6.327 34.791 1.00 83.69 267 LEU A N 1
ATOM 2176 C CA . LEU A 1 267 ? -5.928 -6.232 36.225 1.00 83.69 267 LEU A CA 1
ATOM 2177 C C . LEU A 1 267 ? -7.303 -6.803 36.591 1.00 83.69 267 LEU A C 1
ATOM 2179 O O . LEU A 1 267 ? -7.412 -7.499 37.598 1.00 83.69 267 LEU A O 1
ATOM 2183 N N . HIS A 1 268 ? -8.338 -6.551 35.781 1.00 81.50 268 HIS A N 1
ATOM 2184 C CA . HIS A 1 268 ? -9.673 -7.107 36.017 1.00 81.50 268 HIS A CA 1
ATOM 2185 C C . HIS A 1 268 ? -9.697 -8.639 35.913 1.00 81.50 268 HIS A C 1
ATOM 2187 O O . HIS A 1 268 ? -10.312 -9.302 36.745 1.00 81.50 268 HIS A O 1
ATOM 2193 N N . ASN A 1 269 ? -8.984 -9.200 34.935 1.00 80.00 269 ASN A N 1
ATOM 2194 C CA . ASN A 1 269 ? -8.936 -10.642 34.691 1.00 80.00 269 ASN A CA 1
ATOM 2195 C C . ASN A 1 269 ? -7.937 -11.384 35.601 1.00 80.00 269 ASN A C 1
ATOM 2197 O O . ASN A 1 269 ? -7.869 -12.611 35.558 1.00 80.00 269 ASN A O 1
ATOM 2201 N N . GLY A 1 270 ? -7.162 -10.661 36.421 1.00 76.88 270 GLY A N 1
ATOM 2202 C CA . GLY A 1 270 ? -6.113 -11.234 37.270 1.00 76.88 270 GLY A CA 1
ATOM 2203 C C . GLY A 1 270 ? -4.928 -11.812 36.488 1.00 76.88 270 GLY A C 1
ATOM 2204 O O . GLY A 1 270 ? -4.173 -12.620 37.030 1.00 76.88 270 GLY A O 1
ATOM 2205 N N . ASP A 1 271 ? -4.769 -11.422 35.222 1.00 75.00 271 ASP A N 1
ATOM 2206 C CA . ASP A 1 271 ? -3.713 -11.914 34.345 1.00 75.00 271 ASP A CA 1
ATOM 2207 C C . ASP A 1 271 ? -2.494 -10.991 34.402 1.00 75.00 271 ASP A C 1
ATOM 2209 O O . ASP A 1 271 ? -2.511 -9.871 33.896 1.00 75.00 271 ASP A O 1
ATOM 2213 N N . MET A 1 272 ? -1.428 -11.479 35.034 1.00 71.81 272 MET A N 1
ATOM 2214 C CA . MET A 1 272 ? -0.182 -10.738 35.230 1.00 71.81 272 MET A CA 1
ATOM 2215 C C . MET A 1 272 ? 0.810 -10.893 34.067 1.00 71.81 272 MET A C 1
ATOM 2217 O O . MET A 1 272 ? 1.864 -10.247 34.084 1.00 71.81 272 MET A O 1
ATOM 2221 N N . TYR A 1 273 ? 0.519 -11.739 33.070 1.00 64.94 273 TYR A N 1
ATOM 2222 C CA . TYR A 1 273 ? 1.364 -11.846 31.882 1.00 64.94 273 TYR A CA 1
ATOM 2223 C C . TYR A 1 273 ? 1.330 -10.530 31.092 1.00 64.94 273 TYR A C 1
ATOM 2225 O O . TYR A 1 273 ? 0.287 -9.902 30.940 1.00 64.94 273 TYR A O 1
ATOM 2233 N N . TYR A 1 274 ? 2.496 -10.100 30.600 1.00 64.06 274 TYR A N 1
ATOM 2234 C CA . TYR A 1 274 ? 2.675 -8.907 29.757 1.00 64.06 274 TYR A CA 1
ATOM 2235 C C . TYR A 1 274 ? 2.365 -7.532 30.392 1.00 64.06 274 TYR A C 1
ATOM 2237 O O . TYR A 1 274 ? 2.557 -6.504 29.747 1.00 64.06 274 TYR A O 1
ATOM 2245 N N . ILE A 1 275 ? 1.982 -7.455 31.671 1.00 66.38 275 ILE A N 1
ATOM 2246 C CA . ILE A 1 275 ? 1.793 -6.159 32.358 1.00 66.38 275 ILE A CA 1
ATOM 2247 C C . ILE A 1 275 ? 3.096 -5.337 32.373 1.00 66.38 275 ILE A C 1
ATOM 2249 O O . ILE A 1 275 ? 3.079 -4.134 32.127 1.00 66.38 275 ILE A O 1
ATOM 2253 N N . TRP A 1 276 ? 4.235 -5.998 32.598 1.00 61.44 276 TRP A N 1
ATOM 2254 C CA . TRP A 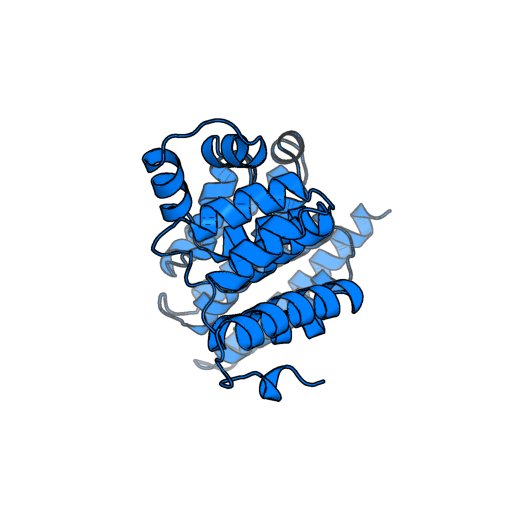1 276 ? 5.558 -5.362 32.651 1.00 61.44 276 TRP A CA 1
ATOM 2255 C C . TRP A 1 276 ? 6.149 -5.018 31.277 1.00 61.44 276 TRP A C 1
ATOM 2257 O O . TRP A 1 276 ? 7.174 -4.349 31.212 1.00 61.44 276 TRP A O 1
ATOM 2267 N N . SER A 1 277 ? 5.547 -5.484 30.178 1.00 62.88 277 SER A N 1
ATOM 2268 C CA . SER A 1 277 ? 6.005 -5.144 28.821 1.00 62.88 277 SER A CA 1
ATOM 2269 C C . SER A 1 277 ? 5.382 -3.861 28.272 1.00 62.88 277 SER A C 1
ATOM 2271 O O . SER A 1 277 ? 5.768 -3.430 27.196 1.00 62.88 277 SER A O 1
ATOM 2273 N N . VAL A 1 278 ? 4.438 -3.254 29.000 1.00 58.69 278 VAL A N 1
ATOM 2274 C CA . VAL A 1 278 ? 3.778 -1.985 28.627 1.00 58.69 278 VAL A CA 1
ATOM 2275 C C . VAL A 1 278 ? 4.198 -0.834 29.559 1.00 58.69 278 VAL A C 1
ATOM 2277 O O . VAL A 1 278 ? 3.749 0.300 29.413 1.00 58.69 278 VAL A O 1
ATOM 2280 N N . THR A 1 279 ? 5.069 -1.096 30.539 1.00 54.25 279 THR A N 1
ATOM 2281 C CA . THR A 1 279 ? 5.709 -0.040 31.333 1.00 54.25 279 THR A CA 1
ATOM 2282 C C . THR A 1 279 ? 6.822 0.612 30.519 1.00 54.25 279 THR A C 1
ATOM 2284 O O . THR A 1 279 ? 7.876 0.003 30.345 1.00 54.25 279 THR A O 1
ATOM 2287 N N . LEU A 1 280 ? 6.518 1.820 30.028 1.00 48.22 280 LEU A N 1
ATOM 2288 C CA . LEU A 1 280 ? 7.420 2.824 29.444 1.00 48.22 280 LEU A CA 1
ATOM 2289 C C . LEU A 1 280 ? 8.760 2.940 30.186 1.00 48.22 280 LEU A C 1
ATOM 2291 O O . LEU A 1 280 ? 8.723 3.061 31.436 1.00 48.22 280 LEU A O 1
#

Radius of gyration: 21.83 Å; chains: 1; bounding box: 56×43×59 Å

Secondary structure (DSSP, 8-state):
-HHHHHHHHHHHHHHHHHHHHHHHHHT-S--HHHHHHHHHHHHHHHHHT-SSHHHHHHHHHHHHHHHHHHGGGS-TT-HHHHHHHHHHHHHHHHHHTT--TTGGGSTTHHHHHHHHHHHHHHHGGG--HHHHHHHHHHHTTSTT--HHHHHHHTT----HHHHHHHHTTS-HHHHHHHHHHHHHTT-HHHHHHHHHHHHTSTTTTT-HHHHHHHHHHHHHTT-HHHHHHHHHHS-HHHHHHHHHHHHTTS-HHHHHHHHHHHHHHHHHHT--TTGGGS--

InterPro domains:
  IPR052251 Glycosyl Hydrolase and Zinc Finger Regulators [PTHR15507] (1-280)
  IPR057986 Zinc finger protein Rlf/292/654, TPR repeats [PF25580] (230-279)

Sequence (280 aa):
MAEGESDLETDRLELELETLYIYSNDNCSVQSKEYCSEFCKLVEVHTGRWQVPLPQLKVLRKALTCFTRATVAYPDDCQHVCYALSSLALSFFELMLFFGKEEFLEAPLKDILASFQACYRRLLRHRNVYLLQVRQIIKDGGPWERPALQAILKDTALTQTEVEKYLSSEKPVFFELRVRYLQACERVQEAMALAKCCLEHPEVWRHLFFHQAYLTCLYKASLHQHLHQEMAEIDGRDAVEIICNAESQEKDELLLSLCKAFLSQRLHNGDMYYIWSVTL

Organism: NCBI:txid62062